Protein AF-H9THX4-F1 (afdb_monomer_lite)

Structure (mmCIF, N/CA/C/O backbone):
data_AF-H9THX4-F1
#
_entry.id   AF-H9THX4-F1
#
loop_
_atom_site.group_PDB
_atom_site.id
_atom_site.type_symbol
_atom_site.label_atom_id
_atom_site.label_alt_id
_atom_site.label_comp_id
_atom_site.label_asym_id
_atom_site.label_entity_id
_atom_site.label_seq_id
_atom_site.pdbx_PDB_ins_code
_atom_site.Cartn_x
_atom_site.Cartn_y
_atom_site.Cartn_z
_atom_site.occupancy
_atom_site.B_iso_or_equiv
_atom_site.auth_seq_id
_atom_site.auth_comp_id
_atom_site.auth_asym_id
_atom_site.auth_atom_id
_atom_site.pdbx_PDB_model_num
ATOM 1 N N . MET A 1 1 ? 3.329 18.550 -18.459 1.00 38.88 1 MET A N 1
ATOM 2 C CA . MET A 1 1 ? 4.295 18.862 -17.387 1.00 38.88 1 MET A CA 1
ATOM 3 C C . MET A 1 1 ? 4.026 17.848 -16.293 1.00 38.88 1 MET A C 1
ATOM 5 O O . MET A 1 1 ? 2.883 17.777 -15.855 1.00 38.88 1 MET A O 1
ATOM 9 N N . ASN A 1 2 ? 4.988 16.974 -16.016 1.00 51.78 2 ASN A N 1
ATOM 10 C CA . ASN A 1 2 ? 4.792 15.746 -15.243 1.00 51.78 2 ASN A CA 1
ATOM 11 C C . ASN A 1 2 ? 4.835 16.098 -13.749 1.00 51.78 2 ASN A C 1
ATOM 13 O O . ASN A 1 2 ? 5.740 16.794 -13.291 1.00 51.78 2 ASN A O 1
ATOM 17 N N . THR A 1 3 ? 3.803 15.723 -12.994 1.00 56.38 3 THR A N 1
ATOM 18 C CA . THR A 1 3 ? 3.604 16.224 -11.620 1.00 56.38 3 THR A CA 1
ATOM 19 C C . THR A 1 3 ? 4.680 15.698 -10.662 1.00 56.38 3 THR A C 1
ATOM 21 O O . THR A 1 3 ? 5.010 16.358 -9.678 1.00 56.38 3 THR A O 1
ATOM 24 N N . LEU A 1 4 ? 5.316 14.567 -10.995 1.00 56.06 4 LEU A N 1
ATOM 25 C CA . LEU A 1 4 ? 6.463 14.040 -10.254 1.00 56.06 4 LEU A CA 1
ATOM 26 C C . LEU A 1 4 ? 7.748 14.847 -10.433 1.00 56.06 4 LEU A C 1
ATOM 28 O O . LEU A 1 4 ? 8.587 14.831 -9.531 1.00 56.06 4 LEU A O 1
ATOM 32 N N . GLU A 1 5 ? 7.905 15.581 -11.540 1.00 55.09 5 GLU A N 1
ATOM 33 C CA . GLU A 1 5 ? 9.083 16.435 -11.764 1.00 55.09 5 GLU A CA 1
ATOM 34 C C . GLU A 1 5 ? 9.210 17.521 -10.686 1.00 55.09 5 GLU A C 1
ATOM 36 O O . GLU A 1 5 ? 10.309 17.996 -10.411 1.00 55.09 5 GLU A O 1
ATOM 41 N N . GLN A 1 6 ? 8.095 17.894 -10.049 1.00 55.62 6 GLN A N 1
ATOM 42 C CA . GLN A 1 6 ? 8.045 18.927 -9.014 1.00 55.62 6 GLN A CA 1
ATOM 43 C C . GLN A 1 6 ? 8.282 18.391 -7.593 1.00 55.62 6 GLN A C 1
ATOM 45 O O . GLN A 1 6 ? 8.617 19.173 -6.705 1.00 55.62 6 GLN A O 1
ATOM 50 N N . LEU A 1 7 ? 8.109 17.084 -7.361 1.00 57.34 7 LEU A N 1
ATOM 51 C CA . LEU A 1 7 ? 8.055 16.490 -6.016 1.00 57.34 7 LEU A CA 1
ATOM 52 C C . LEU A 1 7 ? 9.325 15.720 -5.623 1.00 57.34 7 LEU A C 1
ATOM 54 O O . LEU A 1 7 ? 9.528 15.424 -4.446 1.00 57.34 7 LEU A O 1
ATOM 58 N N . VAL A 1 8 ? 10.195 15.399 -6.583 1.00 64.25 8 VAL A N 1
ATOM 59 C CA . VAL A 1 8 ? 11.367 14.538 -6.372 1.00 64.25 8 VAL A CA 1
ATOM 60 C C . VAL A 1 8 ? 12.664 15.338 -6.508 1.00 64.25 8 VAL A C 1
ATOM 62 O O . VAL A 1 8 ? 12.796 16.201 -7.373 1.00 64.25 8 VAL A O 1
ATOM 65 N N . ASN A 1 9 ? 13.661 15.038 -5.667 1.00 82.81 9 ASN A N 1
ATOM 66 C CA . ASN A 1 9 ? 15.006 15.603 -5.804 1.00 82.81 9 ASN A CA 1
ATOM 67 C C . ASN A 1 9 ? 15.527 15.395 -7.239 1.00 82.81 9 ASN A C 1
ATOM 69 O O . ASN A 1 9 ? 15.508 14.272 -7.740 1.00 82.81 9 ASN A O 1
ATOM 73 N N . GLN A 1 10 ? 16.044 16.449 -7.877 1.00 84.56 10 GLN A N 1
ATOM 74 C CA . GLN A 1 10 ? 16.468 16.416 -9.281 1.00 84.56 10 GLN A CA 1
ATOM 75 C C . GLN A 1 10 ? 17.429 15.257 -9.607 1.00 84.56 10 GLN A C 1
ATOM 77 O O . GLN A 1 10 ? 17.296 14.624 -10.650 1.00 84.56 10 GLN A O 1
ATOM 82 N N . ARG A 1 11 ? 18.338 14.898 -8.687 1.00 86.88 11 ARG A N 1
ATOM 83 C CA . ARG A 1 11 ? 19.250 13.753 -8.873 1.00 86.88 11 ARG A CA 1
ATOM 84 C C . ARG A 1 11 ? 18.516 12.412 -8.883 1.00 86.88 11 ARG A C 1
ATOM 86 O O . ARG A 1 11 ? 18.858 11.532 -9.664 1.00 86.88 11 ARG A O 1
ATOM 93 N N . VAL A 1 12 ? 17.510 12.253 -8.024 1.00 89.25 12 VAL A N 1
ATOM 94 C CA . VAL A 1 12 ? 16.676 11.041 -7.969 1.00 89.25 12 VAL A CA 1
ATOM 95 C C . VAL A 1 12 ? 15.848 10.921 -9.246 1.00 89.25 12 VAL A C 1
ATOM 97 O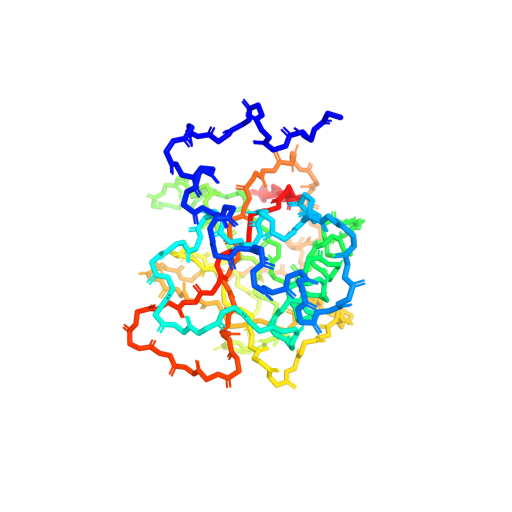 O . VAL A 1 12 ? 15.767 9.836 -9.813 1.00 89.25 12 VAL A O 1
ATOM 100 N N . LEU A 1 13 ? 15.300 12.033 -9.742 1.00 90.12 13 LEU A N 1
ATOM 101 C CA . LEU A 1 13 ? 14.551 12.068 -10.996 1.00 90.12 13 LEU A CA 1
ATOM 102 C C . LEU A 1 13 ? 15.428 11.700 -12.204 1.00 90.12 13 LEU A C 1
ATOM 104 O O . LEU A 1 13 ? 15.016 10.899 -13.039 1.00 90.12 13 LEU A O 1
ATOM 108 N N . GLU A 1 14 ? 16.645 12.240 -12.291 1.00 92.06 14 GLU A N 1
ATOM 109 C CA . GLU A 1 14 ? 17.594 11.908 -13.360 1.00 92.06 14 GLU A CA 1
ATOM 110 C C . GLU A 1 14 ? 17.953 10.415 -13.369 1.00 92.06 14 GLU A C 1
ATOM 112 O O . GLU A 1 14 ? 17.914 9.774 -14.424 1.00 92.06 14 GLU A O 1
ATOM 117 N N . GLU A 1 15 ? 18.262 9.836 -12.205 1.00 92.94 15 GLU A N 1
ATOM 118 C CA . GLU A 1 15 ? 18.535 8.399 -12.073 1.00 92.94 15 GLU A CA 1
ATOM 119 C C . GLU A 1 15 ? 17.295 7.542 -12.361 1.00 92.94 15 GLU A C 1
ATOM 121 O O . GLU A 1 15 ? 17.388 6.510 -13.036 1.00 92.94 15 GLU A O 1
ATOM 126 N N . GLY A 1 16 ? 16.120 7.995 -11.923 1.00 93.06 16 GLY A N 1
ATOM 127 C CA . GLY A 1 16 ? 14.843 7.356 -12.220 1.00 93.06 16 GLY A CA 1
ATOM 128 C C . GLY A 1 16 ? 14.573 7.302 -13.720 1.00 93.06 16 GLY A C 1
ATOM 129 O O . GLY A 1 16 ? 14.326 6.229 -14.266 1.00 93.06 16 GLY A O 1
ATOM 130 N N . LEU A 1 17 ? 14.729 8.426 -14.423 1.00 94.62 17 LEU A N 1
ATOM 131 C CA . LEU A 1 17 ? 14.567 8.512 -15.875 1.00 94.62 17 LEU A CA 1
ATOM 132 C C . LEU A 1 17 ? 15.555 7.617 -16.633 1.00 94.62 17 LEU A C 1
ATOM 134 O O . LEU A 1 17 ? 15.171 6.995 -17.626 1.00 94.62 17 LEU A O 1
ATOM 138 N N . LYS A 1 18 ? 16.813 7.514 -16.178 1.00 94.50 18 LYS A N 1
ATOM 139 C CA . LYS A 1 18 ? 17.804 6.598 -16.776 1.00 94.50 18 LYS A CA 1
ATOM 140 C C . LYS A 1 18 ? 17.338 5.142 -16.719 1.00 94.50 18 LYS A C 1
ATOM 142 O O . LYS A 1 18 ? 17.523 4.417 -17.693 1.00 94.50 18 LYS A O 1
ATOM 147 N N . LYS A 1 19 ? 16.713 4.725 -15.613 1.00 93.44 19 LYS A N 1
ATOM 148 C CA . LYS A 1 19 ? 16.168 3.367 -15.434 1.00 93.44 19 LYS A CA 1
ATOM 149 C C . LYS A 1 19 ? 14.803 3.170 -16.108 1.00 93.44 19 LYS A C 1
ATOM 151 O O . LYS A 1 19 ? 14.513 2.065 -16.556 1.00 93.44 19 LYS A O 1
ATOM 156 N N . ALA A 1 20 ? 13.994 4.222 -16.225 1.00 94.81 20 ALA A N 1
ATOM 157 C CA . ALA A 1 20 ? 12.651 4.170 -16.802 1.00 94.81 20 ALA A CA 1
ATOM 158 C C . ALA A 1 20 ? 12.646 4.116 -18.338 1.00 94.81 20 ALA A C 1
ATOM 160 O O . ALA A 1 20 ? 11.844 3.399 -18.928 1.00 94.81 20 ALA A O 1
ATOM 161 N N . LYS A 1 21 ? 13.562 4.831 -19.009 1.00 95.38 21 LYS A N 1
ATOM 162 C CA . LYS A 1 21 ? 13.627 4.881 -20.484 1.00 95.38 21 LYS A CA 1
ATOM 163 C C . LYS A 1 21 ? 13.732 3.495 -21.148 1.00 95.38 21 LYS A C 1
ATOM 165 O O . LYS A 1 21 ? 12.965 3.248 -22.077 1.00 95.38 21 LYS A O 1
ATOM 170 N N . PRO A 1 22 ? 14.613 2.573 -20.701 1.00 95.12 22 PRO A N 1
ATOM 171 C CA . PRO A 1 22 ? 14.663 1.220 -21.254 1.00 95.12 22 PRO A CA 1
ATOM 172 C C . PRO A 1 22 ? 13.352 0.449 -21.078 1.00 95.12 22 PRO A C 1
ATOM 174 O O . PRO A 1 22 ? 12.929 -0.241 -22.000 1.00 95.12 22 PRO A O 1
ATOM 177 N N . LEU A 1 23 ? 12.695 0.587 -19.923 1.00 95.62 23 LEU A N 1
ATOM 178 C CA . LEU A 1 23 ? 11.413 -0.061 -19.652 1.00 95.62 23 LEU A CA 1
ATOM 179 C C . LEU A 1 23 ? 10.304 0.492 -20.562 1.00 95.62 23 LEU A C 1
ATOM 181 O O . LEU A 1 23 ? 9.587 -0.284 -21.189 1.00 95.62 23 LEU A O 1
ATOM 185 N N . ALA A 1 24 ? 10.203 1.816 -20.697 1.00 96.25 24 ALA A N 1
ATOM 186 C CA . ALA A 1 24 ? 9.247 2.455 -21.601 1.00 96.25 24 ALA A CA 1
ATOM 187 C C . ALA A 1 24 ? 9.446 2.000 -23.058 1.00 96.25 24 ALA A C 1
ATOM 189 O O . ALA A 1 24 ? 8.477 1.647 -23.730 1.00 96.25 24 ALA A O 1
ATOM 190 N N . ALA A 1 25 ? 10.700 1.905 -23.515 1.00 96.12 25 ALA A N 1
ATOM 191 C CA . ALA A 1 25 ? 11.029 1.404 -24.848 1.00 96.12 25 ALA A CA 1
ATOM 192 C C . ALA A 1 25 ? 10.645 -0.076 -25.041 1.00 96.12 25 ALA A C 1
ATOM 194 O O . ALA A 1 25 ? 10.079 -0.424 -26.074 1.00 96.12 25 ALA A O 1
ATOM 195 N N . GLN A 1 26 ? 10.891 -0.943 -24.048 1.00 95.69 26 GLN A N 1
ATOM 196 C CA . GLN A 1 26 ? 10.456 -2.352 -24.083 1.00 95.69 26 GLN A CA 1
ATOM 197 C C . GLN A 1 26 ? 8.934 -2.496 -24.194 1.00 95.69 26 GLN A C 1
ATOM 199 O O . GLN A 1 26 ? 8.446 -3.469 -24.762 1.00 95.69 26 GLN A O 1
ATOM 204 N N . MET A 1 27 ? 8.191 -1.532 -23.650 1.00 96.00 27 MET A N 1
ATOM 205 C CA . MET A 1 27 ? 6.732 -1.479 -23.702 1.00 96.00 27 MET A CA 1
ATOM 206 C C . MET A 1 27 ? 6.186 -0.746 -24.938 1.00 96.00 27 MET A C 1
ATOM 208 O O . MET A 1 27 ? 4.971 -0.639 -25.080 1.00 96.00 27 MET A O 1
ATOM 212 N N . GLY A 1 28 ? 7.049 -0.239 -25.826 1.00 95.94 28 GLY A N 1
ATOM 213 C CA . GLY A 1 28 ? 6.638 0.504 -27.021 1.00 95.94 28 GLY A CA 1
ATOM 214 C C . GLY A 1 28 ? 6.011 1.873 -26.729 1.00 95.94 28 GLY A C 1
ATOM 215 O O . GLY A 1 28 ? 5.219 2.356 -27.532 1.00 95.94 28 GLY A O 1
ATOM 216 N N . LEU A 1 29 ? 6.327 2.486 -25.583 1.00 94.88 29 LEU A N 1
ATOM 217 C CA . LEU A 1 29 ? 5.783 3.785 -25.180 1.00 94.88 29 LEU A CA 1
ATOM 218 C C . LEU A 1 29 ? 6.590 4.939 -25.791 1.00 94.88 29 LEU A C 1
ATOM 220 O O . LEU A 1 29 ? 7.821 4.919 -25.789 1.00 94.88 29 LEU A O 1
ATOM 224 N N . GLU A 1 30 ? 5.894 5.979 -26.260 1.00 90.94 30 GLU A N 1
ATOM 225 C CA . GLU A 1 30 ? 6.515 7.180 -26.848 1.00 90.94 30 GLU A CA 1
ATOM 226 C C . GLU A 1 30 ? 7.254 8.045 -25.813 1.00 90.94 30 GLU A C 1
ATOM 228 O O . GLU A 1 30 ? 8.176 8.790 -26.148 1.00 90.94 30 GLU A O 1
ATOM 233 N N . SER A 1 31 ? 6.858 7.954 -24.543 1.00 93.31 31 SER A N 1
ATOM 234 C CA . SER A 1 31 ? 7.454 8.687 -23.429 1.00 93.31 31 SER A CA 1
ATOM 235 C C . SER A 1 31 ? 7.369 7.879 -22.132 1.00 93.31 31 SER A C 1
ATOM 237 O O . SER A 1 31 ? 6.672 6.867 -22.055 1.00 93.31 31 SER A O 1
ATOM 239 N N . VAL A 1 32 ? 8.122 8.300 -21.111 1.00 95.06 32 VAL A N 1
ATOM 240 C CA . VAL A 1 32 ? 8.095 7.675 -19.781 1.00 95.06 32 VAL A CA 1
ATOM 241 C C . VAL A 1 32 ? 6.861 8.174 -19.015 1.00 95.06 32 VAL A C 1
ATOM 243 O O . VAL A 1 32 ? 6.790 9.376 -18.755 1.00 95.06 32 VAL A O 1
ATOM 246 N N . PRO A 1 33 ? 5.925 7.292 -18.610 1.00 93.94 33 PRO A N 1
ATOM 247 C CA . PRO A 1 33 ? 4.777 7.685 -17.796 1.00 93.94 33 PRO A CA 1
ATOM 248 C C . PRO A 1 33 ? 5.184 8.122 -16.385 1.00 93.94 33 PRO A C 1
ATOM 250 O O . PRO A 1 33 ? 6.072 7.522 -15.778 1.00 93.94 33 PRO A O 1
ATOM 253 N N . ASP A 1 34 ? 4.464 9.090 -15.822 1.00 91.31 34 ASP A N 1
ATOM 254 C CA . ASP A 1 34 ? 4.598 9.560 -14.435 1.00 91.31 34 ASP A CA 1
ATOM 255 C C . ASP A 1 34 ? 4.547 8.382 -13.448 1.00 91.31 34 ASP A C 1
ATOM 257 O O . ASP A 1 34 ? 5.423 8.218 -12.603 1.00 91.31 34 ASP A O 1
ATOM 261 N N . GLU A 1 35 ? 3.591 7.473 -13.640 1.00 91.25 35 GLU A N 1
ATOM 262 C CA . GLU A 1 35 ? 3.411 6.292 -12.793 1.00 91.25 35 GLU A CA 1
ATOM 263 C C . GLU A 1 35 ? 4.623 5.335 -12.815 1.00 91.25 35 GLU A C 1
ATOM 265 O O . GLU A 1 35 ? 4.905 4.631 -11.845 1.00 91.25 35 GLU A O 1
ATOM 270 N N . MET A 1 36 ? 5.385 5.313 -13.912 1.00 94.69 36 MET A N 1
ATOM 271 C CA . MET A 1 36 ? 6.627 4.542 -13.986 1.00 94.69 36 MET A CA 1
ATOM 272 C C . MET A 1 36 ? 7.725 5.180 -13.127 1.00 94.69 36 MET A C 1
ATOM 274 O O . MET A 1 36 ? 8.504 4.468 -12.492 1.00 94.69 36 MET A O 1
ATOM 278 N N . LEU A 1 37 ? 7.775 6.513 -13.065 1.00 93.50 37 LEU A N 1
ATOM 279 C CA . LEU A 1 37 ? 8.688 7.238 -12.179 1.00 93.50 37 LEU A CA 1
ATOM 280 C C . LEU A 1 37 ? 8.272 7.108 -10.711 1.00 93.50 37 LEU A C 1
ATOM 282 O O . LEU A 1 37 ? 9.142 6.963 -9.859 1.00 93.50 37 LEU A O 1
ATOM 286 N N . GLU A 1 38 ? 6.973 7.067 -10.422 1.00 91.25 38 GLU A N 1
ATOM 287 C CA . GLU A 1 38 ? 6.428 6.725 -9.100 1.00 91.25 38 GLU A CA 1
ATOM 288 C C . GLU A 1 38 ? 6.906 5.358 -8.606 1.00 91.25 38 GLU A C 1
ATOM 290 O O . GLU A 1 38 ? 7.228 5.209 -7.432 1.00 91.25 38 GLU A O 1
ATOM 295 N N . MET A 1 39 ? 6.995 4.364 -9.495 1.00 92.44 39 MET A N 1
ATOM 296 C CA . MET A 1 39 ? 7.554 3.059 -9.145 1.00 92.44 39 MET A CA 1
ATOM 297 C C . MET A 1 39 ? 9.076 3.124 -8.962 1.00 92.44 39 MET A C 1
ATOM 299 O O . MET A 1 39 ? 9.613 2.525 -8.035 1.00 92.44 39 MET A O 1
ATOM 303 N N . ILE A 1 40 ? 9.800 3.796 -9.858 1.00 92.56 40 ILE A N 1
ATOM 304 C CA . ILE A 1 40 ? 11.264 3.677 -9.944 1.00 92.56 40 ILE A CA 1
ATOM 305 C C . ILE A 1 40 ? 11.991 4.601 -8.961 1.00 92.56 40 ILE A C 1
ATOM 307 O O . ILE A 1 40 ? 12.955 4.171 -8.328 1.00 92.56 40 ILE A O 1
ATOM 311 N N . CYS A 1 41 ? 11.565 5.858 -8.830 1.00 91.81 41 CYS A N 1
ATOM 312 C CA . CYS A 1 41 ? 12.275 6.874 -8.045 1.00 91.81 41 CYS A CA 1
ATOM 313 C C . CYS A 1 41 ? 12.386 6.527 -6.547 1.00 91.81 41 CYS A C 1
ATOM 315 O O . CYS A 1 41 ? 13.479 6.677 -5.998 1.00 91.81 41 CYS A O 1
ATOM 317 N N . PRO A 1 42 ? 11.338 6.016 -5.872 1.00 89.19 42 PRO A N 1
ATOM 318 C CA . PRO A 1 42 ? 11.447 5.572 -4.478 1.00 89.19 42 PRO A CA 1
ATOM 319 C C . PRO A 1 42 ? 12.268 4.284 -4.316 1.00 89.19 42 PRO A C 1
ATOM 321 O O . PRO A 1 42 ? 12.762 3.998 -3.231 1.00 89.19 42 PRO A O 1
ATOM 324 N N . ASN A 1 43 ? 12.448 3.523 -5.401 1.00 89.94 43 ASN A N 1
ATOM 325 C CA . ASN A 1 43 ? 12.998 2.168 -5.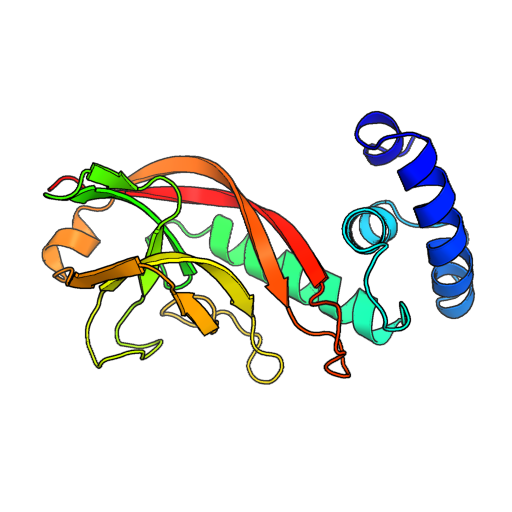393 1.00 89.94 43 ASN A CA 1
ATOM 326 C C . ASN A 1 43 ? 14.329 2.062 -6.157 1.00 89.94 43 ASN A C 1
ATOM 328 O O . ASN A 1 43 ? 14.660 1.012 -6.704 1.00 89.94 43 ASN A O 1
ATOM 332 N N . LEU A 1 44 ? 15.128 3.135 -6.222 1.00 88.94 44 LEU A N 1
ATOM 333 C CA . LEU A 1 44 ? 16.400 3.136 -6.967 1.00 88.94 44 LEU A CA 1
ATOM 334 C C . LEU A 1 44 ? 17.419 2.101 -6.460 1.00 88.94 44 LEU A C 1
ATOM 336 O O . LEU A 1 44 ? 18.289 1.675 -7.226 1.00 88.94 44 LEU A O 1
ATOM 340 N N . ASN A 1 45 ? 17.305 1.709 -5.188 1.00 84.88 45 ASN A N 1
ATOM 341 C CA . ASN A 1 45 ? 18.109 0.677 -4.534 1.00 84.88 45 ASN A CA 1
ATOM 342 C C . ASN A 1 45 ? 17.635 -0.755 -4.834 1.00 84.88 45 ASN A C 1
ATOM 344 O O . ASN A 1 45 ? 18.333 -1.696 -4.451 1.00 84.88 45 ASN A O 1
ATOM 348 N N . TYR A 1 46 ? 16.485 -0.927 -5.496 1.00 85.88 46 TYR A N 1
ATOM 349 C CA . TYR A 1 46 ? 15.969 -2.234 -5.874 1.00 85.88 46 TYR A CA 1
ATOM 350 C C . TYR A 1 46 ? 17.010 -2.961 -6.724 1.00 85.88 46 TYR A C 1
ATOM 352 O O . TYR A 1 46 ? 17.391 -2.501 -7.804 1.00 85.88 46 TYR A O 1
ATOM 360 N N . SER A 1 47 ? 17.503 -4.091 -6.212 1.00 79.62 47 SER A N 1
ATOM 361 C CA . SER A 1 47 ? 18.580 -4.842 -6.862 1.00 79.62 47 SER A CA 1
ATOM 362 C C . SER A 1 47 ? 18.110 -5.724 -8.024 1.00 79.62 47 SER A C 1
ATOM 364 O O . SER A 1 47 ? 18.941 -6.317 -8.713 1.00 79.62 47 SER A O 1
ATOM 366 N N . GLY A 1 48 ? 16.795 -5.810 -8.258 1.00 80.88 48 GLY A N 1
ATOM 367 C CA . GLY A 1 48 ? 16.212 -6.443 -9.440 1.00 80.88 48 GLY A CA 1
ATOM 368 C C . GLY A 1 48 ? 16.159 -5.517 -10.662 1.00 80.88 48 GLY A C 1
ATOM 369 O O . GLY A 1 48 ? 16.577 -4.361 -10.630 1.00 80.88 48 GLY A O 1
ATOM 370 N N . GLN A 1 49 ? 15.626 -6.034 -11.771 1.00 84.88 49 GLN A N 1
ATOM 371 C CA . GLN A 1 49 ? 15.364 -5.239 -12.974 1.00 84.88 49 GLN A CA 1
ATOM 372 C C . GLN A 1 49 ? 13.933 -4.696 -12.962 1.00 84.88 49 GLN A C 1
ATOM 374 O O . GLN A 1 49 ? 12.995 -5.405 -12.595 1.00 84.88 49 GLN A O 1
ATOM 379 N N . PHE A 1 50 ? 13.757 -3.460 -13.428 1.00 90.50 50 PHE A N 1
ATOM 380 C CA . PHE A 1 50 ? 12.434 -2.917 -13.724 1.00 90.50 50 PHE A CA 1
ATOM 381 C C . PHE A 1 50 ? 11.943 -3.491 -15.053 1.00 90.50 50 PHE A C 1
ATOM 383 O O . PHE A 1 50 ? 12.433 -3.118 -16.116 1.00 90.50 50 PHE A O 1
ATOM 390 N N . THR A 1 51 ? 11.008 -4.437 -14.979 1.00 91.50 51 THR A 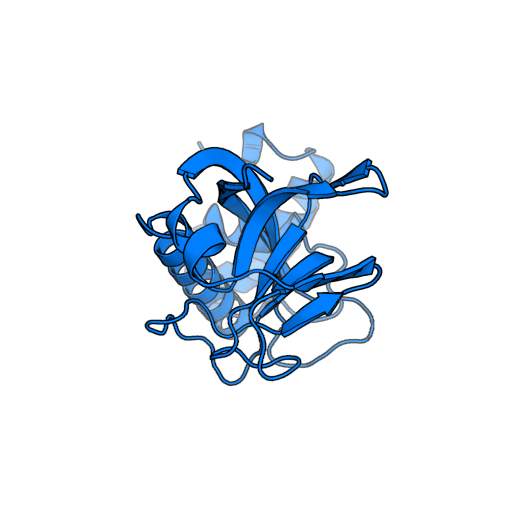N 1
ATOM 391 C CA . THR A 1 51 ? 10.460 -5.159 -16.136 1.00 91.50 51 THR A CA 1
ATOM 392 C C . THR A 1 51 ? 9.006 -4.761 -16.407 1.00 91.50 51 THR A C 1
ATOM 394 O O . THR A 1 51 ? 8.324 -4.291 -15.490 1.00 91.50 51 THR A O 1
ATOM 397 N N . PRO A 1 52 ? 8.472 -5.007 -17.621 1.00 92.94 52 PRO A N 1
ATOM 398 C CA . PRO A 1 52 ? 7.054 -4.778 -17.912 1.00 92.94 52 PRO A CA 1
ATOM 399 C C . PRO A 1 52 ? 6.120 -5.536 -16.960 1.00 92.94 52 PRO A C 1
ATOM 401 O O . PRO A 1 52 ? 5.102 -5.003 -16.532 1.00 92.94 52 PRO A O 1
ATOM 404 N N . ALA A 1 53 ? 6.496 -6.757 -16.562 1.00 90.06 53 ALA A N 1
ATOM 405 C CA . ALA A 1 53 ? 5.736 -7.553 -15.601 1.00 90.06 53 ALA A CA 1
ATOM 406 C C . ALA A 1 53 ? 5.724 -6.923 -14.198 1.00 90.06 53 ALA A C 1
ATOM 408 O O . ALA A 1 53 ? 4.687 -6.917 -13.536 1.00 90.06 53 ALA A O 1
ATOM 409 N N . LEU A 1 54 ? 6.857 -6.370 -13.747 1.00 89.81 54 LEU A N 1
ATOM 410 C CA . LEU A 1 54 ? 6.926 -5.654 -12.474 1.00 89.81 54 LEU A CA 1
ATOM 411 C C . LEU A 1 54 ? 6.079 -4.380 -12.502 1.00 89.81 54 LEU A C 1
ATOM 413 O O . LEU A 1 54 ? 5.375 -4.100 -11.538 1.00 89.81 54 LEU A O 1
ATOM 417 N N . TYR A 1 55 ? 6.107 -3.644 -13.612 1.00 92.62 55 TYR A N 1
ATOM 418 C CA . TYR A 1 55 ? 5.309 -2.435 -13.767 1.00 92.62 55 TYR A CA 1
ATOM 419 C C . TYR A 1 55 ? 3.804 -2.733 -13.817 1.00 92.62 55 TYR A C 1
ATOM 421 O O . TYR A 1 55 ? 3.045 -2.139 -13.059 1.00 92.62 55 TYR A O 1
ATOM 429 N N . ALA A 1 56 ? 3.367 -3.734 -14.587 1.00 91.25 56 ALA A N 1
ATOM 430 C CA . ALA A 1 56 ? 1.970 -4.180 -14.579 1.00 91.25 56 ALA A CA 1
ATOM 431 C C . ALA A 1 56 ? 1.517 -4.619 -13.173 1.00 91.25 56 ALA A C 1
ATOM 433 O O . ALA A 1 56 ? 0.395 -4.349 -12.737 1.00 91.25 56 ALA A O 1
ATOM 434 N N . ARG A 1 57 ? 2.418 -5.264 -12.423 1.00 88.94 57 ARG A N 1
ATOM 435 C CA . ARG A 1 57 ? 2.175 -5.626 -11.027 1.00 88.94 57 ARG A CA 1
ATOM 436 C C . ARG A 1 57 ? 2.041 -4.400 -10.127 1.00 88.94 57 ARG A C 1
ATOM 438 O O . ARG A 1 57 ? 1.106 -4.362 -9.334 1.00 88.94 57 ARG A O 1
ATOM 445 N N . PHE A 1 58 ? 2.935 -3.422 -10.253 1.00 91.81 58 PHE A N 1
ATOM 446 C CA . PHE A 1 58 ? 2.865 -2.156 -9.525 1.00 91.81 58 PHE A CA 1
ATOM 447 C C . PHE A 1 58 ? 1.512 -1.472 -9.742 1.00 91.81 58 PHE A C 1
ATOM 449 O O . PHE A 1 58 ? 0.854 -1.103 -8.774 1.00 91.81 58 PHE A O 1
ATOM 456 N N . GLN A 1 59 ? 1.046 -1.406 -10.990 1.00 92.00 59 GLN A N 1
ATOM 457 C CA . GLN A 1 59 ? -0.260 -0.837 -11.330 1.00 92.00 59 GLN A CA 1
ATOM 458 C C . GLN A 1 59 ? -1.415 -1.594 -10.661 1.00 92.00 59 GLN A C 1
ATOM 460 O O . GLN A 1 59 ? -2.321 -0.981 -10.097 1.00 92.00 59 GLN A O 1
ATOM 465 N N . SER A 1 60 ? -1.368 -2.930 -10.663 1.00 90.81 60 SER A N 1
ATOM 466 C CA . SER A 1 60 ? -2.380 -3.752 -9.992 1.00 90.81 60 SER A CA 1
ATOM 467 C C . SER A 1 60 ? -2.397 -3.530 -8.475 1.00 90.81 60 SER A C 1
ATOM 469 O O . SER A 1 60 ? -3.460 -3.321 -7.892 1.00 90.81 60 SER A O 1
ATOM 471 N N . VAL A 1 61 ? -1.220 -3.507 -7.840 1.00 91.12 61 VAL A N 1
ATOM 472 C CA . VAL A 1 61 ? -1.072 -3.237 -6.402 1.00 91.12 61 VAL A CA 1
ATOM 473 C C . VAL A 1 61 ? -1.599 -1.844 -6.060 1.00 91.12 61 VAL A C 1
ATOM 475 O O . VAL A 1 61 ? -2.388 -1.701 -5.130 1.00 91.12 61 VAL A O 1
ATOM 478 N N . LYS A 1 62 ? -1.217 -0.824 -6.833 1.00 91.88 62 LYS A N 1
ATOM 479 C CA . LYS A 1 62 ? -1.670 0.557 -6.644 1.00 91.88 62 LYS A CA 1
ATOM 480 C C . LYS A 1 62 ? -3.185 0.678 -6.742 1.00 91.88 62 LYS A C 1
ATOM 482 O O . LYS A 1 62 ? -3.804 1.308 -5.888 1.00 91.88 62 LYS A O 1
ATOM 487 N N . ARG A 1 63 ? -3.790 0.035 -7.745 1.00 92.62 63 ARG A N 1
ATOM 488 C CA . ARG A 1 63 ? -5.247 -0.021 -7.905 1.00 92.62 63 ARG A CA 1
ATOM 489 C C . ARG A 1 63 ? -5.916 -0.649 -6.683 1.00 92.62 63 ARG A C 1
ATOM 491 O O . ARG A 1 63 ? -6.844 -0.063 -6.146 1.00 92.62 63 ARG A O 1
ATOM 498 N N . LEU A 1 64 ? -5.426 -1.791 -6.213 1.00 92.44 64 LEU A N 1
ATOM 499 C CA . LEU A 1 64 ? -5.997 -2.480 -5.054 1.00 92.44 64 LEU A CA 1
ATOM 500 C C . LEU A 1 64 ? -5.841 -1.691 -3.752 1.00 92.44 64 LEU A C 1
ATOM 502 O O . LEU A 1 64 ? -6.753 -1.667 -2.932 1.00 92.44 64 LEU A O 1
ATOM 506 N N . LEU A 1 65 ? -4.712 -1.009 -3.567 1.00 92.19 65 LEU A N 1
ATOM 507 C CA . LEU A 1 65 ? -4.514 -0.109 -2.434 1.00 92.19 65 LEU A CA 1
ATOM 508 C C . LEU A 1 65 ? -5.443 1.106 -2.498 1.00 92.19 65 LEU A C 1
ATOM 510 O O . LEU A 1 65 ? -5.952 1.533 -1.465 1.00 92.19 65 LEU A O 1
ATOM 514 N N . LYS A 1 66 ? -5.714 1.631 -3.696 1.00 92.56 66 LYS A N 1
ATOM 515 C CA . LYS A 1 66 ? -6.736 2.662 -3.897 1.00 92.56 66 LYS A CA 1
ATOM 516 C C . LYS A 1 66 ? -8.134 2.131 -3.560 1.00 92.56 66 LYS A C 1
ATOM 518 O O . LYS A 1 66 ? -8.849 2.785 -2.813 1.00 92.56 66 LYS A O 1
ATOM 523 N N . GLU A 1 67 ? -8.494 0.939 -4.035 1.00 93.12 67 GLU A N 1
ATOM 524 C CA . GLU A 1 67 ? -9.782 0.294 -3.727 1.00 93.12 67 GLU A CA 1
ATOM 525 C C . GLU A 1 67 ? -9.952 0.020 -2.220 1.00 93.12 67 GLU A C 1
ATOM 527 O O . GLU A 1 67 ? -11.053 0.176 -1.689 1.00 93.12 67 GLU A O 1
ATOM 532 N N . LEU A 1 68 ? -8.870 -0.345 -1.517 1.00 92.25 68 LEU A N 1
ATOM 533 C CA . LEU A 1 68 ? -8.847 -0.441 -0.055 1.00 92.25 68 LEU A CA 1
ATOM 534 C C . LEU A 1 68 ? -9.058 0.938 0.588 1.00 92.25 68 LEU A C 1
ATOM 536 O O . LEU A 1 68 ? -9.934 1.084 1.429 1.00 92.25 68 LEU A O 1
ATOM 540 N N . SER A 1 69 ? -8.313 1.958 0.158 1.00 92.06 69 SER A N 1
ATOM 541 C CA . SER A 1 69 ? -8.428 3.331 0.675 1.00 92.06 69 SER A CA 1
ATOM 542 C C . SER A 1 69 ? -9.831 3.923 0.490 1.00 92.06 69 SER A C 1
ATOM 544 O O . SER A 1 69 ? -10.293 4.715 1.305 1.00 92.06 69 SER A O 1
ATOM 546 N N . GLU A 1 70 ? -10.559 3.511 -0.548 1.00 92.44 70 GLU A N 1
ATOM 547 C CA . GLU A 1 70 ? -11.925 3.967 -0.824 1.00 92.44 70 GLU A CA 1
ATOM 548 C C . GLU A 1 70 ? -13.000 3.243 0.008 1.00 92.44 70 GLU A C 1
ATOM 550 O O . GLU A 1 70 ? -14.161 3.662 -0.000 1.00 92.44 70 GLU A O 1
ATOM 555 N N . GLN A 1 71 ? -12.643 2.205 0.776 1.00 92.69 71 GLN A N 1
ATOM 556 C CA . GLN A 1 71 ? -13.592 1.497 1.635 1.00 92.69 71 GLN A CA 1
ATOM 557 C C . GLN A 1 71 ? -14.219 2.441 2.675 1.00 92.69 71 GLN A C 1
ATOM 559 O O . GLN A 1 71 ? -13.578 3.326 3.250 1.00 92.69 71 GLN A O 1
ATOM 564 N N . THR A 1 72 ? -15.511 2.241 2.928 1.00 90.38 72 THR A N 1
ATOM 565 C CA . THR A 1 72 ? -16.307 3.028 3.886 1.00 90.38 72 THR A CA 1
ATOM 566 C C . THR A 1 72 ? -16.416 2.368 5.258 1.00 90.38 72 THR A C 1
ATOM 568 O O . THR A 1 72 ? -16.998 2.944 6.172 1.00 90.38 72 THR A O 1
ATOM 571 N N . SER A 1 73 ? -15.833 1.181 5.420 1.00 89.94 73 SER A N 1
ATOM 572 C CA . SER A 1 73 ? -15.725 0.454 6.684 1.00 89.94 73 SER A CA 1
ATOM 573 C C . SER A 1 73 ? -14.277 0.000 6.908 1.00 89.94 73 SER A C 1
ATOM 575 O O . SER A 1 73 ? -13.574 -0.253 5.923 1.00 89.94 73 SER A O 1
ATOM 577 N N . PRO A 1 74 ? -13.826 -0.188 8.159 1.00 90.12 74 PRO A N 1
ATOM 578 C CA . PRO A 1 74 ? -12.506 -0.742 8.445 1.00 90.12 74 PRO A CA 1
ATOM 579 C C . PRO A 1 74 ? -12.348 -2.150 7.844 1.00 90.12 74 PRO A C 1
ATOM 581 O O . PRO A 1 74 ? -13.284 -2.949 7.854 1.00 90.12 74 PRO A O 1
ATOM 584 N N . LYS A 1 75 ? -11.159 -2.450 7.312 1.00 90.88 75 LYS A N 1
ATOM 585 C CA . LYS A 1 75 ? -10.796 -3.694 6.621 1.00 90.88 75 LYS A CA 1
ATOM 586 C C . LYS A 1 75 ? -9.381 -4.102 7.030 1.00 90.88 75 LYS A C 1
ATOM 588 O O . LYS A 1 75 ? -8.592 -3.260 7.464 1.00 90.88 75 LYS A O 1
ATOM 593 N N . HIS A 1 76 ? -9.043 -5.375 6.859 1.00 88.44 76 HIS A N 1
ATOM 594 C CA . HIS A 1 76 ? -7.683 -5.876 7.018 1.00 88.44 76 HIS A CA 1
ATOM 595 C C . HIS A 1 76 ? -6.712 -5.063 6.145 1.00 88.44 76 HIS A C 1
ATOM 597 O O . HIS A 1 76 ? -6.963 -4.843 4.957 1.00 88.44 76 HIS A O 1
ATOM 603 N N . GLY A 1 77 ? -5.608 -4.612 6.745 1.00 85.62 77 GLY A N 1
ATOM 604 C CA . GLY A 1 77 ? -4.586 -3.802 6.076 1.00 85.62 77 GLY A CA 1
ATOM 605 C C . GLY A 1 77 ? -4.778 -2.284 6.175 1.00 85.62 77 GLY A C 1
ATOM 606 O O . GLY A 1 77 ? -3.848 -1.540 5.840 1.00 85.62 77 GLY A O 1
ATOM 607 N N . HIS A 1 78 ? -5.926 -1.813 6.676 1.00 89.88 78 HIS A N 1
ATOM 608 C CA . HIS A 1 78 ? -6.110 -0.410 7.052 1.00 89.88 78 HIS A CA 1
ATOM 609 C C . HIS A 1 78 ? -5.256 -0.014 8.255 1.00 89.88 78 HIS A C 1
ATOM 611 O O . HIS A 1 78 ? -4.817 -0.855 9.042 1.00 89.88 78 HIS A O 1
ATOM 617 N N . ILE A 1 79 ? -5.062 1.295 8.406 1.00 88.62 79 ILE A N 1
ATOM 618 C CA . ILE A 1 79 ? -4.322 1.880 9.523 1.00 88.62 79 ILE A CA 1
ATOM 619 C C . ILE A 1 79 ? -5.284 2.265 10.620 1.00 88.62 79 ILE A C 1
ATOM 621 O O . ILE A 1 79 ? -6.354 2.808 10.350 1.00 88.62 79 ILE A O 1
ATOM 625 N N . VAL A 1 80 ? -4.866 2.035 11.855 1.00 87.62 80 VAL A N 1
ATOM 626 C CA . VAL A 1 80 ? -5.561 2.517 13.038 1.00 87.62 80 VAL A CA 1
ATOM 627 C C . VAL A 1 80 ? -4.648 3.421 13.837 1.00 87.62 80 VAL A C 1
ATOM 629 O O . VAL A 1 80 ? -3.499 3.081 14.115 1.00 87.62 80 VAL A O 1
ATOM 632 N N . LYS A 1 81 ? -5.195 4.566 14.231 1.00 83.75 81 LYS A N 1
ATOM 633 C CA . LYS A 1 81 ? -4.652 5.376 15.308 1.00 83.75 81 LYS A CA 1
ATOM 634 C C . LYS A 1 81 ? -5.308 4.926 16.604 1.00 83.75 81 LYS A C 1
ATOM 636 O O . LYS A 1 81 ? -6.529 5.012 16.740 1.00 83.75 81 LYS A O 1
ATOM 641 N N . PHE A 1 82 ? -4.498 4.456 17.542 1.00 76.81 82 PHE A N 1
ATOM 642 C CA . PHE A 1 82 ? -4.965 4.088 18.871 1.00 76.81 82 PHE A CA 1
ATOM 643 C C . PHE A 1 82 ? -3.909 4.408 19.926 1.00 76.81 82 PHE A C 1
ATOM 645 O O . PHE A 1 82 ? -2.709 4.458 19.643 1.00 76.81 82 PHE A O 1
ATOM 652 N N . THR A 1 83 ? -4.381 4.606 21.150 1.00 76.12 83 THR A N 1
ATOM 653 C CA . THR A 1 83 ? -3.540 4.791 22.330 1.00 76.12 83 THR A CA 1
ATOM 654 C C . THR A 1 83 ? -3.821 3.638 23.275 1.00 76.12 83 THR A C 1
ATOM 656 O O . THR A 1 83 ? -4.964 3.460 23.687 1.00 76.12 83 THR A O 1
ATOM 659 N N . ASN A 1 84 ? -2.802 2.857 23.626 1.00 71.56 84 ASN A N 1
ATOM 660 C CA . ASN A 1 84 ? -2.918 1.856 24.688 1.00 71.56 84 ASN A CA 1
ATOM 661 C C . ASN A 1 84 ? -2.171 2.311 25.948 1.00 71.56 84 ASN A C 1
ATOM 663 O O . ASN A 1 84 ? -1.653 3.425 26.035 1.00 71.56 84 ASN A O 1
ATOM 667 N N . GLN A 1 85 ? -2.080 1.404 26.919 1.00 71.19 85 GLN A N 1
ATOM 668 C CA . GLN A 1 85 ? -1.348 1.603 28.171 1.00 71.19 85 GLN A CA 1
ATOM 669 C C . GLN A 1 85 ? 0.160 1.885 28.005 1.00 71.19 85 GLN A C 1
ATOM 671 O O . GLN A 1 85 ? 0.795 2.335 28.955 1.00 71.19 85 GLN A O 1
ATOM 676 N N . TYR A 1 86 ? 0.739 1.629 26.827 1.00 69.69 86 TYR A N 1
ATOM 677 C CA . TYR A 1 86 ? 2.150 1.858 26.500 1.00 69.69 86 TYR A CA 1
ATOM 678 C C . TYR A 1 86 ? 2.393 3.151 25.699 1.00 69.69 86 TYR A C 1
ATOM 680 O O . TYR A 1 86 ? 3.548 3.546 25.537 1.00 69.69 86 TYR A O 1
ATOM 688 N N . GLY A 1 87 ? 1.340 3.825 25.220 1.00 70.38 87 GLY A N 1
ATOM 689 C CA . GLY A 1 87 ? 1.430 5.082 24.473 1.00 70.38 87 GLY A CA 1
ATOM 690 C C . GLY A 1 87 ? 0.573 5.116 23.205 1.00 70.38 87 GLY A C 1
ATOM 691 O O . GLY A 1 87 ? -0.172 4.187 22.898 1.00 70.38 87 GLY A O 1
ATOM 692 N N . SER A 1 88 ? 0.657 6.233 22.478 1.00 69.44 88 SER A N 1
ATOM 693 C CA . SER A 1 88 ? 0.006 6.414 21.172 1.00 69.44 88 SER A CA 1
ATOM 694 C C . SER A 1 88 ? 0.846 5.766 20.075 1.00 69.44 88 SER A C 1
ATOM 696 O O . SER A 1 88 ? 2.046 6.033 19.995 1.00 69.44 88 SER A O 1
ATOM 698 N N . TYR A 1 89 ? 0.217 4.976 19.203 1.00 67.38 89 TYR A N 1
ATOM 699 C CA . TYR A 1 89 ? 0.863 4.407 18.019 1.00 67.38 89 TYR A CA 1
ATOM 700 C C . TYR A 1 89 ? 0.246 4.982 16.745 1.00 67.38 89 TYR A C 1
ATOM 702 O O . TYR A 1 89 ? -0.918 4.721 16.431 1.00 67.38 89 TYR A O 1
ATOM 710 N N . ASP A 1 90 ? 1.042 5.743 15.994 1.00 63.62 90 ASP A N 1
ATOM 711 C CA . ASP A 1 90 ? 0.592 6.384 14.754 1.00 63.62 90 ASP A CA 1
ATOM 712 C C . ASP A 1 90 ? 0.585 5.430 13.544 1.00 63.62 90 ASP A C 1
ATOM 714 O O . ASP A 1 90 ? -0.186 5.643 12.607 1.00 63.62 90 ASP A O 1
ATOM 718 N N . GLU A 1 91 ? 1.377 4.351 13.585 1.00 72.38 91 GLU A N 1
ATOM 719 C CA . GLU A 1 91 ? 1.521 3.371 12.500 1.00 72.38 91 GLU A CA 1
ATOM 720 C C . GLU A 1 91 ? 1.103 1.966 12.950 1.00 72.38 91 GLU A C 1
ATOM 722 O O . GLU A 1 91 ? 1.917 1.050 13.094 1.00 72.38 91 GLU A O 1
ATOM 727 N N . SER A 1 92 ? -0.198 1.785 13.174 1.00 83.06 92 SER A N 1
ATOM 728 C CA . SER A 1 92 ? -0.760 0.475 13.521 1.00 83.06 92 SER A CA 1
ATOM 729 C C . SER A 1 92 ? -1.671 -0.045 12.425 1.00 83.06 92 SER A C 1
ATOM 731 O O . SER A 1 92 ? -2.297 0.742 11.722 1.00 83.06 92 SER A O 1
ATOM 733 N N . ALA A 1 93 ? -1.751 -1.361 12.256 1.00 86.31 93 ALA A N 1
ATOM 734 C CA . ALA A 1 93 ? -2.584 -1.992 11.238 1.00 86.31 93 ALA A CA 1
ATOM 735 C C . ALA A 1 93 ? -3.705 -2.833 11.851 1.00 86.31 93 ALA A C 1
ATOM 737 O O . ALA A 1 93 ? -3.501 -3.497 12.870 1.00 86.31 93 ALA A O 1
ATOM 738 N N . LEU A 1 94 ? -4.861 -2.840 11.183 1.00 86.94 94 LEU A N 1
ATOM 739 C CA . LEU A 1 94 ? -5.955 -3.763 11.468 1.00 86.94 94 LEU A CA 1
ATOM 740 C C . LEU A 1 94 ? -5.672 -5.132 10.870 1.00 86.94 94 LEU A C 1
ATOM 742 O O . LEU A 1 94 ? -5.461 -5.273 9.662 1.00 86.94 94 LEU A O 1
ATOM 746 N N . LEU A 1 95 ? -5.741 -6.140 11.727 1.00 86.44 95 LEU A N 1
ATOM 747 C CA . LEU A 1 95 ? -5.616 -7.543 11.382 1.00 86.44 95 LEU A CA 1
ATOM 748 C C . LEU A 1 95 ? -6.911 -8.240 11.765 1.00 86.44 95 LEU A C 1
ATOM 750 O O . LEU A 1 95 ? -7.142 -8.531 12.934 1.00 86.44 95 LEU A O 1
ATOM 754 N N . PHE A 1 96 ? -7.776 -8.496 10.794 1.00 84.00 96 PHE A N 1
ATOM 755 C CA . PHE A 1 96 ? -8.971 -9.293 11.052 1.00 84.00 96 PHE A CA 1
ATOM 756 C C . PHE A 1 96 ? -8.644 -10.780 11.098 1.00 84.00 96 PHE A C 1
ATOM 758 O O . PHE A 1 96 ? -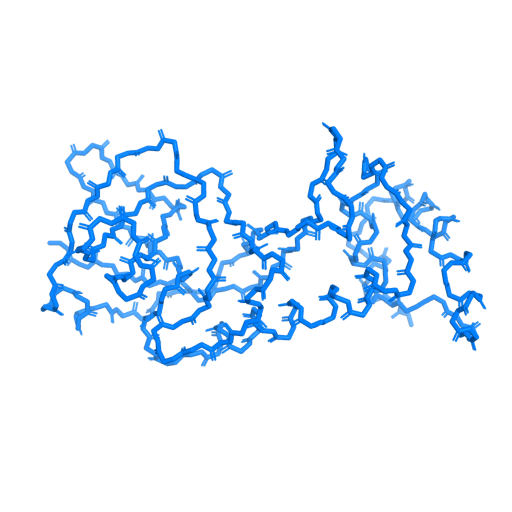7.774 -11.245 10.361 1.00 84.00 96 PHE A O 1
ATOM 765 N N . LYS A 1 97 ? -9.387 -11.517 11.931 1.00 79.50 97 LYS A N 1
ATOM 766 C CA . LYS A 1 97 ? -9.271 -12.973 12.109 1.00 79.50 97 LYS A CA 1
ATOM 767 C C . LYS A 1 97 ? -9.314 -13.738 10.779 1.00 79.50 97 LYS A C 1
ATOM 769 O O . LYS A 1 97 ? -8.624 -14.732 10.624 1.00 79.50 97 LYS A O 1
ATOM 774 N N . GLU A 1 98 ? -10.074 -13.236 9.807 1.00 73.94 98 GLU A N 1
ATOM 775 C CA . GLU A 1 98 ? -10.241 -13.833 8.473 1.00 73.94 98 GLU A CA 1
ATOM 776 C C . GLU A 1 98 ? -9.026 -13.627 7.546 1.00 73.94 98 GLU A C 1
ATOM 778 O O . GLU A 1 98 ? -8.893 -14.336 6.555 1.00 73.94 98 GLU A O 1
ATOM 783 N N . GLY A 1 99 ? -8.109 -12.708 7.880 1.00 67.06 99 GLY A N 1
ATOM 784 C CA . GLY A 1 99 ? -6.783 -12.575 7.243 1.00 67.06 99 GLY A CA 1
ATOM 785 C C . GLY A 1 99 ? -5.650 -13.277 8.014 1.00 67.06 99 GLY A C 1
ATOM 786 O O . GLY A 1 99 ? -4.483 -12.997 7.775 1.00 67.06 99 GLY A O 1
ATOM 787 N N . ASP A 1 100 ? -6.045 -14.099 8.987 1.00 60.09 100 ASP A N 1
ATOM 788 C CA . ASP A 1 100 ? -5.352 -14.932 9.974 1.00 60.09 100 ASP A CA 1
ATOM 789 C C . ASP A 1 100 ? -3.872 -14.671 10.331 1.00 60.09 100 ASP A C 1
ATOM 791 O O . ASP A 1 100 ? -2.934 -15.053 9.631 1.00 60.09 100 ASP A O 1
ATOM 795 N N . VAL A 1 101 ? -3.664 -14.127 11.538 1.00 61.50 101 VAL A N 1
ATOM 796 C CA . VAL A 1 101 ? -2.372 -14.192 12.246 1.00 61.50 101 VAL A CA 1
ATOM 797 C C . VAL A 1 101 ? -2.482 -14.988 13.555 1.00 61.50 101 VAL A C 1
ATOM 799 O O . VAL A 1 101 ? -1.461 -15.507 14.000 1.00 61.50 101 VAL A O 1
ATOM 802 N N . ARG A 1 102 ? -3.672 -15.116 14.183 1.00 69.00 102 ARG A N 1
ATOM 803 C CA . ARG A 1 102 ? -3.880 -15.758 15.512 1.00 69.00 102 ARG A CA 1
ATOM 804 C C . ARG A 1 102 ? -5.342 -16.145 15.826 1.00 69.00 102 ARG A C 1
ATOM 806 O O . ARG A 1 102 ? -5.692 -16.202 17.004 1.00 69.00 102 ARG A O 1
ATOM 813 N N . ASN A 1 103 ? -6.221 -16.355 14.839 1.00 81.19 103 ASN A N 1
ATOM 814 C CA . ASN A 1 103 ? -7.667 -16.563 15.061 1.00 81.19 103 ASN A CA 1
ATOM 815 C C . ASN A 1 103 ? -8.355 -15.457 15.901 1.00 81.19 103 ASN A C 1
ATOM 817 O O . ASN A 1 103 ? -9.334 -15.707 16.606 1.00 81.19 103 ASN A O 1
ATOM 821 N N . GLN A 1 104 ? -7.841 -14.226 15.861 1.00 84.94 104 GLN A N 1
ATOM 822 C CA . GLN A 1 104 ? -8.357 -13.072 16.606 1.00 84.94 104 GLN A CA 1
ATOM 823 C C . GLN A 1 104 ? -8.276 -11.817 15.739 1.00 84.94 104 GLN A C 1
ATOM 825 O O . GLN A 1 104 ? -7.405 -11.721 14.873 1.00 84.94 104 GLN A O 1
ATOM 830 N N . ASN A 1 105 ? -9.157 -10.848 15.996 1.00 88.31 105 ASN A N 1
ATOM 831 C CA . ASN A 1 105 ? -8.971 -9.504 15.466 1.00 88.31 105 ASN A CA 1
ATOM 832 C C . ASN A 1 105 ? -7.931 -8.785 16.329 1.00 88.31 105 ASN A C 1
ATOM 834 O O . ASN A 1 105 ? -8.013 -8.819 17.559 1.00 88.31 105 ASN A O 1
ATOM 838 N N . LEU A 1 106 ? -6.960 -8.141 15.693 1.00 88.06 106 LEU A N 1
ATOM 839 C CA . LEU A 1 106 ? -5.835 -7.502 16.361 1.00 88.06 106 LEU A CA 1
ATOM 840 C C . LEU A 1 106 ? -5.578 -6.116 15.768 1.00 88.06 106 LEU A C 1
ATOM 842 O O . LEU A 1 106 ? -5.790 -5.871 14.578 1.00 88.06 106 LEU A O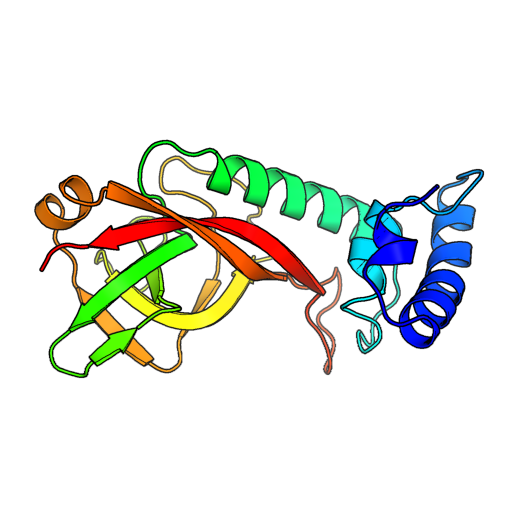 1
ATOM 846 N N . VAL A 1 107 ? -5.026 -5.245 16.599 1.00 87.44 107 VAL A N 1
ATOM 847 C CA . VAL A 1 107 ? -4.248 -4.089 16.175 1.00 87.44 107 VAL A CA 1
ATOM 848 C C . VAL A 1 107 ? -2.780 -4.426 16.404 1.00 87.44 107 VAL A C 1
ATOM 850 O O . VAL A 1 107 ? -2.394 -4.843 17.495 1.00 87.44 107 VAL A O 1
ATOM 853 N N . ALA A 1 108 ? -1.955 -4.283 15.373 1.00 83.62 108 ALA A N 1
ATOM 854 C CA . ALA A 1 108 ? -0.516 -4.504 15.478 1.00 83.62 108 ALA A CA 1
ATOM 855 C C . ALA A 1 108 ? 0.235 -3.205 15.209 1.00 83.62 108 ALA A C 1
ATOM 857 O O . ALA A 1 108 ? -0.076 -2.512 14.243 1.00 83.62 108 ALA A O 1
ATOM 858 N N . CYS A 1 109 ? 1.251 -2.908 16.018 1.00 80.12 109 CYS A N 1
ATOM 859 C CA . CYS A 1 109 ? 2.242 -1.889 15.680 1.00 80.12 109 CYS A CA 1
ATOM 860 C C . CYS A 1 109 ? 3.180 -2.441 14.591 1.00 80.12 109 CYS A C 1
ATOM 862 O O . CYS A 1 109 ? 3.757 -3.528 14.746 1.00 80.12 109 CYS A O 1
ATOM 864 N N . VAL A 1 110 ? 3.298 -1.729 13.467 1.00 75.69 110 VAL A N 1
ATOM 865 C CA . VAL A 1 110 ? 3.913 -2.263 12.241 1.00 75.69 110 VAL A CA 1
ATOM 866 C C . VAL A 1 110 ? 5.105 -1.434 11.784 1.00 75.69 110 VAL A C 1
ATOM 868 O O . VAL A 1 110 ? 5.044 -0.217 11.754 1.00 75.69 110 VAL A O 1
ATOM 871 N N . GLY A 1 111 ? 6.180 -2.109 11.361 1.00 65.94 111 GLY A N 1
ATOM 872 C CA . GLY A 1 111 ? 7.358 -1.483 10.729 1.00 65.94 111 GLY A CA 1
ATOM 873 C C . GLY A 1 111 ? 7.299 -1.485 9.192 1.00 65.94 111 GLY A C 1
ATOM 874 O O . GLY A 1 111 ? 8.320 -1.360 8.505 1.00 65.94 111 GLY A O 1
ATOM 875 N N . GLY A 1 112 ? 6.109 -1.736 8.642 1.00 68.19 112 GLY A N 1
ATOM 876 C CA . GLY A 1 112 ? 5.841 -1.874 7.213 1.00 68.19 112 GLY A CA 1
ATOM 877 C C . GLY A 1 112 ? 4.803 -2.958 6.915 1.00 68.19 112 GLY A C 1
ATOM 878 O O . GLY A 1 112 ? 4.684 -3.950 7.634 1.00 68.19 112 GLY A O 1
ATOM 879 N N . LYS A 1 113 ? 4.043 -2.770 5.834 1.00 78.38 113 LYS A N 1
ATOM 880 C CA . LYS A 1 113 ? 2.969 -3.678 5.403 1.00 78.38 113 LYS A CA 1
ATOM 881 C C . LYS A 1 113 ? 3.398 -4.360 4.107 1.00 78.38 113 LYS A C 1
ATOM 883 O O . LYS A 1 113 ? 3.729 -3.655 3.160 1.00 78.38 113 LYS A O 1
ATOM 888 N N . THR A 1 114 ? 3.432 -5.693 4.063 1.00 79.50 114 THR A N 1
ATOM 889 C CA . THR A 1 114 ? 3.934 -6.449 2.903 1.00 79.50 114 THR A CA 1
ATOM 890 C C . THR A 1 114 ? 2.798 -7.146 2.169 1.00 79.50 114 THR A C 1
ATOM 892 O O . THR A 1 114 ? 2.039 -7.915 2.741 1.00 79.50 114 THR A O 1
ATOM 895 N N . ILE A 1 115 ? 2.688 -6.932 0.870 1.00 76.19 115 ILE A N 1
ATOM 896 C CA . ILE A 1 115 ? 1.684 -7.571 0.032 1.00 76.19 115 ILE A CA 1
ATOM 897 C C . ILE A 1 115 ? 2.295 -8.828 -0.589 1.00 76.19 115 ILE A C 1
ATOM 899 O O . ILE A 1 115 ? 3.335 -8.774 -1.256 1.00 76.19 115 ILE A O 1
ATOM 903 N N . ASN A 1 116 ? 1.651 -9.970 -0.349 1.00 72.38 116 ASN A N 1
ATOM 904 C CA . ASN A 1 116 ? 2.135 -11.265 -0.812 1.00 72.38 116 ASN A CA 1
ATOM 905 C C . ASN A 1 116 ? 1.881 -11.468 -2.302 1.00 72.38 116 ASN A C 1
ATOM 907 O O . ASN A 1 116 ? 0.867 -11.047 -2.856 1.00 72.38 116 ASN A O 1
ATOM 911 N N . LEU A 1 117 ? 2.819 -12.155 -2.963 1.00 62.69 117 LEU A N 1
ATOM 912 C CA . LEU A 1 117 ? 2.797 -12.218 -4.417 1.00 62.69 117 LEU A CA 1
ATOM 913 C C . LEU A 1 117 ? 1.741 -13.133 -5.021 1.00 62.69 117 LEU A C 1
ATOM 915 O O . LEU A 1 117 ? 1.354 -12.904 -6.169 1.00 62.69 117 LEU A O 1
ATOM 919 N N . GLY A 1 118 ? 1.348 -14.167 -4.283 1.00 62.56 118 GLY A N 1
ATOM 920 C CA . GLY A 1 118 ? 0.466 -15.223 -4.773 1.00 62.56 118 GLY A CA 1
ATOM 921 C C . GLY A 1 118 ? -1.023 -14.910 -4.657 1.00 62.56 118 GLY A C 1
ATOM 922 O O . GLY A 1 118 ? -1.806 -15.526 -5.364 1.00 62.56 118 GLY A O 1
ATOM 923 N N . GLU A 1 119 ? -1.418 -13.957 -3.808 1.00 64.56 119 GLU A N 1
ATOM 924 C CA . GLU A 1 119 ? -2.823 -13.760 -3.412 1.00 64.56 119 GLU A CA 1
ATOM 925 C C . GLU A 1 119 ? -3.215 -12.276 -3.447 1.00 64.56 119 GLU A C 1
ATOM 927 O O . GLU A 1 119 ? -3.752 -11.719 -2.493 1.00 64.56 119 GLU A O 1
ATOM 932 N N . LEU A 1 120 ? -2.884 -11.605 -4.551 1.00 72.88 120 LEU A N 1
ATOM 933 C CA . LEU A 1 120 ? -3.155 -10.183 -4.728 1.00 72.88 120 LEU A CA 1
ATOM 934 C C . LEU A 1 120 ? -4.623 -9.946 -5.122 1.00 72.88 120 LEU A C 1
ATOM 936 O O . LEU A 1 120 ? -4.937 -9.766 -6.297 1.00 72.88 120 LEU A O 1
ATOM 940 N N . GLU A 1 121 ? -5.510 -9.925 -4.135 1.00 81.31 121 GLU A N 1
ATOM 941 C CA . GLU A 1 121 ? -6.930 -9.635 -4.327 1.00 81.31 121 GLU A CA 1
ATOM 942 C C . GLU A 1 121 ? -7.532 -8.909 -3.120 1.00 81.31 121 GLU A C 1
ATOM 944 O O . GLU A 1 121 ? -7.090 -9.074 -1.978 1.00 81.31 121 GLU A O 1
ATOM 949 N N . LEU A 1 122 ? -8.548 -8.087 -3.391 1.00 81.25 122 LEU A N 1
ATOM 950 C CA . LEU A 1 122 ? -9.403 -7.509 -2.364 1.00 81.25 122 LEU A CA 1
ATOM 951 C C . LEU A 1 122 ? -10.532 -8.494 -2.073 1.00 81.25 122 LEU A C 1
ATOM 953 O O . LEU A 1 122 ? -11.326 -8.816 -2.954 1.00 81.25 122 LEU A O 1
ATOM 957 N N . ARG A 1 123 ? -10.581 -8.976 -0.834 1.00 84.75 123 ARG A N 1
ATOM 958 C CA . ARG A 1 123 ? -1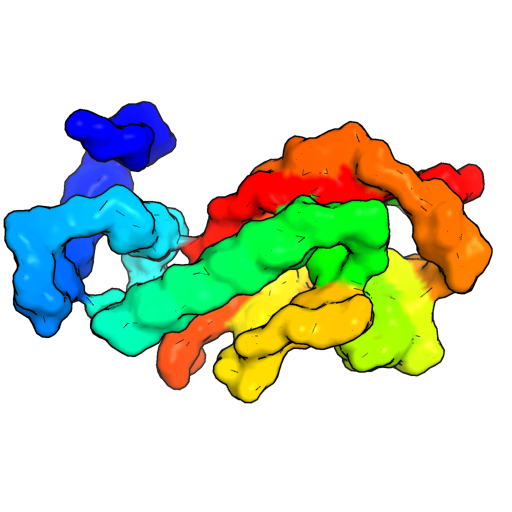1.632 -9.854 -0.317 1.00 84.75 123 ARG A CA 1
ATOM 959 C C . ARG A 1 123 ? -12.570 -9.061 0.588 1.00 84.75 123 ARG A C 1
ATOM 961 O O . ARG A 1 123 ? -12.278 -7.924 0.960 1.00 84.75 123 ARG A O 1
ATOM 968 N N . ASP A 1 124 ? -13.658 -9.693 1.016 1.00 84.81 124 ASP A N 1
ATOM 969 C CA . ASP A 1 124 ? -14.635 -9.078 1.925 1.00 84.81 124 ASP A CA 1
ATOM 970 C C . ASP A 1 124 ? -13.994 -8.570 3.223 1.00 84.81 124 ASP A C 1
ATOM 972 O O . ASP A 1 124 ? -14.361 -7.505 3.730 1.00 84.81 124 ASP A O 1
ATOM 976 N N . TYR A 1 125 ? -12.992 -9.289 3.736 1.00 80.50 125 TYR A N 1
ATOM 977 C CA . TYR A 1 125 ? -12.253 -8.904 4.935 1.00 80.50 125 TYR A CA 1
ATOM 978 C C . TYR A 1 125 ? -11.173 -7.841 4.692 1.00 80.50 125 TYR A C 1
ATOM 980 O O . TYR A 1 125 ? -10.643 -7.306 5.662 1.00 80.50 125 TYR A O 1
ATOM 988 N N . GLY A 1 126 ? -10.841 -7.504 3.442 1.00 86.62 126 GLY A N 1
ATOM 989 C CA . GLY A 1 126 ? -9.778 -6.565 3.073 1.00 86.62 126 GLY A CA 1
ATOM 990 C C . GLY A 1 126 ? -8.757 -7.154 2.103 1.00 86.62 126 GLY A C 1
ATOM 991 O O . GLY A 1 126 ? -9.014 -8.149 1.426 1.00 86.62 126 GLY A O 1
ATOM 992 N N . LEU A 1 127 ? -7.588 -6.516 2.008 1.00 85.50 127 LEU A N 1
ATOM 993 C CA . LEU A 1 127 ? -6.501 -7.016 1.166 1.00 85.50 127 LEU A CA 1
ATOM 994 C C . LEU A 1 127 ? -5.778 -8.155 1.872 1.00 85.50 127 LEU A C 1
ATOM 996 O O . LEU A 1 127 ? -5.388 -8.022 3.030 1.00 85.50 127 LEU A O 1
ATOM 1000 N N . ASN A 1 128 ? -5.541 -9.250 1.160 1.00 80.94 128 ASN A N 1
ATOM 1001 C CA . ASN A 1 128 ? -4.716 -10.327 1.680 1.00 80.94 128 ASN A CA 1
ATOM 1002 C C . ASN A 1 128 ? -3.236 -9.903 1.692 1.00 80.94 128 ASN A C 1
ATOM 1004 O O . ASN A 1 128 ? -2.576 -9.826 0.653 1.00 80.94 128 ASN A O 1
ATOM 1008 N N . MET A 1 129 ? -2.719 -9.567 2.874 1.00 82.00 129 MET A N 1
ATOM 1009 C CA . MET A 1 129 ? -1.361 -9.062 3.037 1.00 82.00 129 MET A CA 1
ATOM 1010 C C . MET A 1 129 ? -0.676 -9.648 4.265 1.00 82.00 129 MET A C 1
ATOM 1012 O O . MET A 1 129 ? -1.286 -9.885 5.302 1.00 82.00 129 MET A O 1
ATOM 1016 N N . HIS A 1 130 ? 0.634 -9.840 4.150 1.00 78.75 130 HIS A N 1
ATOM 1017 C CA . HIS A 1 130 ? 1.473 -10.176 5.282 1.00 78.75 130 HIS A CA 1
ATOM 1018 C C . HIS A 1 130 ? 1.919 -8.902 5.995 1.00 78.75 130 HIS A C 1
ATOM 1020 O O . HIS A 1 130 ? 2.632 -8.055 5.453 1.00 78.75 130 HIS A O 1
ATOM 1026 N N . ILE A 1 131 ? 1.541 -8.769 7.256 1.00 76.25 131 ILE A N 1
ATOM 1027 C CA . ILE A 1 131 ? 1.921 -7.606 8.043 1.00 76.25 131 ILE A CA 1
ATOM 1028 C C . ILE A 1 131 ? 3.149 -7.947 8.886 1.00 76.25 131 ILE A C 1
ATOM 1030 O O . ILE A 1 131 ? 3.074 -8.721 9.837 1.00 76.25 131 ILE A O 1
ATOM 1034 N N . GLY A 1 132 ? 4.284 -7.339 8.528 1.00 70.12 132 GLY A N 1
ATOM 1035 C CA . GLY A 1 132 ? 5.523 -7.439 9.291 1.00 70.12 132 GLY A CA 1
ATOM 1036 C C . GLY A 1 132 ? 5.407 -6.648 10.592 1.00 70.12 132 GLY A C 1
ATOM 1037 O O . GLY A 1 132 ? 5.478 -5.417 10.598 1.00 70.12 132 GLY A O 1
ATOM 1038 N N . CYS A 1 133 ? 5.219 -7.351 11.702 1.00 68.38 133 CYS A N 1
ATOM 1039 C CA . CYS A 1 133 ? 5.086 -6.763 13.031 1.00 68.38 133 CYS A CA 1
ATOM 1040 C C . CYS A 1 133 ? 6.409 -6.839 13.810 1.00 68.38 133 CYS A C 1
ATOM 1042 O O . CYS A 1 133 ? 7.041 -7.893 13.883 1.00 68.38 133 CYS A O 1
ATOM 1044 N N . GLY A 1 134 ? 6.801 -5.724 14.427 1.00 61.88 134 GLY A N 1
ATOM 1045 C CA . GLY A 1 134 ? 7.891 -5.677 15.412 1.00 61.88 134 GLY A CA 1
ATOM 1046 C C . GLY A 1 134 ? 7.418 -5.335 16.830 1.00 61.88 134 GLY A C 1
ATOM 1047 O O . GLY A 1 134 ? 8.195 -5.467 17.771 1.00 61.88 134 GLY A O 1
ATOM 1048 N N . GLY A 1 135 ? 6.165 -4.888 16.984 1.00 67.69 135 GLY A N 1
ATOM 1049 C CA . GLY A 1 135 ? 5.592 -4.420 18.247 1.00 67.69 135 GLY A CA 1
ATOM 1050 C C . GLY A 1 135 ? 4.506 -5.336 18.833 1.00 67.69 135 GLY A C 1
ATOM 1051 O O . GLY A 1 135 ? 4.283 -6.440 18.328 1.00 67.69 135 GLY A O 1
ATOM 1052 N N . PRO A 1 136 ? 3.837 -4.897 19.917 1.00 71.81 136 PRO A N 1
ATOM 1053 C CA . PRO A 1 136 ? 2.785 -5.668 20.571 1.00 71.81 136 PRO A CA 1
ATOM 1054 C C . PRO A 1 136 ? 1.560 -5.853 19.664 1.00 71.81 136 PRO A C 1
ATOM 1056 O O . PRO A 1 136 ? 1.282 -5.040 18.779 1.00 71.81 136 PRO A O 1
ATOM 1059 N N . PHE A 1 137 ? 0.831 -6.940 19.919 1.00 79.94 137 PHE A N 1
ATOM 1060 C CA . PHE A 1 137 ? -0.480 -7.212 19.339 1.00 79.94 137 PHE A CA 1
ATOM 1061 C C . PHE A 1 137 ? -1.544 -6.941 20.391 1.00 79.94 137 PHE A C 1
ATOM 1063 O O . PHE A 1 137 ? -1.506 -7.544 21.462 1.00 79.94 137 PHE A O 1
ATOM 1070 N N . GLU A 1 138 ? -2.499 -6.088 20.055 1.00 86.19 138 GLU A N 1
ATOM 1071 C CA . GLU A 1 138 ? -3.594 -5.702 20.936 1.00 86.19 138 GLU A CA 1
ATOM 1072 C C . GLU A 1 138 ? -4.893 -6.312 20.405 1.00 86.19 138 GLU A C 1
ATOM 1074 O O . GLU A 1 138 ? -5.314 -5.969 19.296 1.00 86.19 138 GLU A O 1
ATOM 1079 N N . PRO A 1 139 ? -5.520 -7.252 21.133 1.00 87.94 139 PRO A N 1
ATOM 1080 C CA . PRO A 1 139 ? -6.806 -7.805 20.741 1.00 87.94 139 PRO A CA 1
ATOM 1081 C C . PRO A 1 139 ? -7.878 -6.723 20.659 1.00 87.94 139 PRO A C 1
ATOM 1083 O O . PRO A 1 139 ? -7.971 -5.857 21.528 1.00 87.94 139 PRO A O 1
ATOM 1086 N N . ILE A 1 140 ? -8.724 -6.811 19.637 1.00 87.81 140 ILE A N 1
ATOM 1087 C CA . ILE A 1 140 ? -9.864 -5.914 19.459 1.00 87.81 140 ILE A CA 1
ATOM 1088 C C . ILE A 1 140 ? -11.149 -6.731 19.301 1.00 87.81 140 ILE A C 1
ATOM 1090 O O . ILE A 1 140 ? -11.205 -7.719 18.571 1.00 87.81 140 ILE A O 1
ATOM 1094 N N . SER A 1 141 ? -12.194 -6.347 20.025 1.00 88.81 141 SER A N 1
ATOM 1095 C CA . SER A 1 141 ? -13.507 -6.992 19.944 1.00 88.81 141 SER A CA 1
ATOM 1096 C C . SER A 1 141 ? -14.299 -6.521 18.720 1.00 88.81 141 SER A C 1
ATOM 1098 O O . SER A 1 141 ? -14.054 -5.446 18.179 1.00 88.81 141 SER A O 1
ATOM 1100 N N . GLU A 1 142 ? -15.311 -7.289 18.309 1.00 87.44 142 GLU A N 1
ATOM 1101 C CA . GLU A 1 142 ? -16.227 -6.882 17.227 1.00 87.44 142 GLU A CA 1
ATOM 1102 C C . GLU A 1 142 ? -16.944 -5.554 17.546 1.00 87.44 142 GLU A C 1
ATOM 1104 O O . GLU A 1 142 ? -17.115 -4.714 16.667 1.00 87.44 142 GLU A O 1
ATOM 1109 N N . ALA A 1 143 ? -17.299 -5.317 18.815 1.00 88.62 143 ALA A N 1
ATOM 1110 C CA . ALA A 1 143 ? -17.919 -4.063 19.248 1.00 88.62 143 ALA A CA 1
ATOM 1111 C C . ALA A 1 143 ? -16.981 -2.857 19.059 1.00 88.62 143 ALA A C 1
ATOM 1113 O O . ALA A 1 143 ? -17.410 -1.799 18.609 1.00 88.62 143 ALA A O 1
ATOM 1114 N N . GLN A 1 144 ? -15.690 -3.033 19.348 1.00 89.12 144 GLN A N 1
ATOM 1115 C CA . GLN A 1 144 ? -14.672 -2.004 19.126 1.00 89.12 144 GLN A CA 1
ATOM 1116 C C . GLN A 1 144 ? -14.393 -1.772 17.634 1.00 89.12 144 GLN A C 1
ATOM 1118 O O . GLN A 1 144 ? -14.138 -0.643 17.228 1.00 89.12 144 GLN A O 1
ATOM 1123 N N . ILE A 1 145 ? -14.479 -2.811 16.794 1.00 87.88 145 ILE A N 1
ATOM 1124 C CA . ILE A 1 145 ? -14.400 -2.653 15.332 1.00 87.88 145 ILE A CA 1
ATOM 1125 C C . ILE A 1 145 ? -15.579 -1.814 14.826 1.00 87.88 145 ILE A C 1
ATOM 1127 O O . ILE A 1 145 ? -15.388 -0.919 14.008 1.00 87.88 145 ILE A O 1
ATOM 1131 N N . GLN A 1 146 ? -16.787 -2.065 15.336 1.00 86.56 146 GLN A N 1
ATOM 1132 C CA . GLN A 1 146 ? -17.993 -1.310 14.975 1.00 86.56 146 GLN A CA 1
ATOM 1133 C C . GLN A 1 146 ? -17.957 0.151 15.443 1.00 86.56 146 GLN A C 1
ATOM 1135 O O . GLN A 1 146 ? -18.654 0.983 14.868 1.00 86.56 146 GLN A O 1
ATOM 1140 N N . SER A 1 147 ? -17.151 0.476 16.459 1.00 87.44 147 SER A N 1
ATOM 1141 C CA . SER A 1 147 ? -16.968 1.851 16.932 1.00 87.44 147 SER A CA 1
ATOM 1142 C C . SER A 1 147 ? -15.882 2.629 16.185 1.00 87.44 147 SER A C 1
ATOM 1144 O O . SER A 1 147 ? -15.700 3.813 16.464 1.00 87.44 147 SER A O 1
ATOM 1146 N N . LEU A 1 148 ? -15.136 1.989 15.276 1.00 88.25 148 LEU A N 1
ATOM 1147 C CA . LEU A 1 148 ? -14.113 2.666 14.481 1.00 88.25 148 LEU A CA 1
ATOM 1148 C C . LEU A 1 148 ? -14.764 3.699 13.561 1.00 88.25 148 LEU A C 1
ATOM 1150 O O . LEU A 1 148 ? -15.668 3.383 12.787 1.00 88.25 148 LEU A O 1
ATOM 1154 N N . SER A 1 149 ? -14.245 4.921 13.592 1.00 88.62 149 SER A N 1
ATOM 1155 C CA . SER A 1 149 ? -14.650 5.993 12.684 1.00 88.62 149 SER A CA 1
ATOM 1156 C C . SER A 1 149 ? -13.486 6.422 11.801 1.00 88.62 149 SER A C 1
ATOM 1158 O O . SER A 1 149 ? -12.325 6.342 12.207 1.00 88.62 149 SER A O 1
ATOM 1160 N N . GLU A 1 150 ? -13.790 6.896 10.595 1.00 88.38 150 GLU A N 1
ATOM 1161 C CA . GLU A 1 150 ? -12.793 7.532 9.731 1.00 88.38 150 GLU A CA 1
ATOM 1162 C C . GLU A 1 150 ? -12.180 8.740 10.462 1.00 88.38 150 GLU A C 1
ATOM 1164 O O . GLU A 1 150 ? -12.898 9.510 11.105 1.00 88.38 150 GLU A O 1
ATOM 1169 N N . PHE A 1 151 ? -10.854 8.870 10.413 1.00 84.38 151 PHE A N 1
ATOM 1170 C CA . PHE A 1 151 ? -10.114 9.937 11.085 1.00 84.38 151 PHE A CA 1
ATOM 1171 C C . PHE A 1 151 ? -9.572 10.954 10.083 1.00 84.38 151 PHE A C 1
ATOM 1173 O O . PHE A 1 151 ? -9.979 12.112 10.081 1.00 84.38 151 PHE A O 1
ATOM 1180 N N . ASP A 1 152 ? -8.648 10.509 9.234 1.00 88.50 152 ASP A N 1
ATOM 1181 C CA . ASP A 1 152 ? -7.996 11.303 8.201 1.00 88.50 152 ASP A CA 1
ATOM 1182 C C . ASP A 1 152 ? -7.438 10.406 7.086 1.00 88.50 152 ASP A C 1
ATOM 1184 O O . ASP A 1 152 ? -7.556 9.176 7.120 1.00 88.50 152 ASP A O 1
ATOM 1188 N N . PHE A 1 153 ? -6.827 11.042 6.087 1.00 89.62 153 PHE A N 1
ATOM 1189 C CA . PHE A 1 153 ? -5.955 10.377 5.128 1.00 89.62 153 PHE A CA 1
ATOM 1190 C C . PHE A 1 153 ? -4.501 10.554 5.556 1.00 89.62 153 PHE A C 1
ATOM 1192 O O . PHE A 1 153 ? -4.079 11.654 5.915 1.00 89.62 153 PHE A O 1
ATOM 1199 N N . TYR A 1 154 ? -3.733 9.471 5.479 1.00 87.06 154 TYR A N 1
ATOM 1200 C CA . TYR A 1 154 ? -2.321 9.444 5.834 1.00 87.06 154 TYR A CA 1
ATOM 1201 C C . TYR A 1 154 ? -1.499 8.772 4.731 1.00 87.06 154 TYR A C 1
ATOM 1203 O O . TYR A 1 154 ? -1.867 7.704 4.233 1.00 87.06 154 TYR A O 1
ATOM 1211 N N . GLU A 1 155 ? -0.374 9.383 4.356 1.00 88.00 155 GLU A N 1
ATOM 1212 C CA . GLU A 1 155 ? 0.555 8.806 3.381 1.00 88.00 155 GLU A CA 1
ATOM 1213 C C . GLU A 1 155 ? 1.204 7.553 3.957 1.00 88.00 155 GLU A C 1
ATOM 1215 O O . GLU A 1 155 ? 1.901 7.593 4.968 1.00 88.00 155 GLU A O 1
ATOM 1220 N N . THR A 1 156 ? 0.948 6.419 3.315 1.00 86.19 156 THR A N 1
ATOM 1221 C CA . THR A 1 156 ? 1.307 5.112 3.855 1.00 86.19 156 THR A CA 1
ATOM 1222 C C . THR A 1 156 ? 2.095 4.311 2.855 1.00 86.19 156 THR A C 1
ATOM 1224 O O . THR A 1 156 ? 1.619 4.037 1.755 1.00 86.19 156 THR A O 1
ATOM 1227 N N . THR A 1 157 ? 3.260 3.840 3.288 1.00 87.62 157 THR A N 1
ATOM 1228 C CA . THR A 1 157 ? 4.096 2.955 2.484 1.00 87.62 157 THR A CA 1
ATOM 1229 C C . THR A 1 157 ? 3.724 1.490 2.699 1.00 87.62 157 THR A C 1
ATOM 1231 O O . THR A 1 157 ? 3.817 0.944 3.804 1.00 87.62 157 THR A O 1
ATOM 1234 N N . TYR A 1 158 ? 3.327 0.844 1.609 1.00 88.50 158 TYR A N 1
ATOM 1235 C CA . TYR A 1 158 ? 3.198 -0.600 1.480 1.00 88.50 158 TYR A CA 1
ATOM 1236 C C . TYR A 1 158 ? 4.381 -1.133 0.682 1.00 88.50 158 TYR A C 1
ATOM 1238 O O . TYR A 1 158 ? 4.971 -0.426 -0.128 1.00 88.50 158 TYR A O 1
ATOM 1246 N N . ARG A 1 159 ? 4.722 -2.396 0.904 1.00 87.62 159 ARG A N 1
ATOM 1247 C CA . ARG A 1 159 ? 5.822 -3.078 0.230 1.00 87.62 159 ARG A CA 1
ATOM 1248 C C . ARG A 1 159 ? 5.280 -4.281 -0.509 1.00 87.62 159 ARG A C 1
ATOM 1250 O O . ARG A 1 159 ? 4.418 -4.979 0.013 1.00 87.62 159 ARG A O 1
ATOM 1257 N N . PHE A 1 160 ? 5.786 -4.576 -1.692 1.00 86.25 160 PHE A N 1
ATOM 1258 C CA . PHE A 1 160 ? 5.495 -5.840 -2.360 1.00 86.25 160 PHE A CA 1
ATOM 1259 C C . PHE A 1 160 ? 6.747 -6.381 -3.035 1.00 86.25 160 PHE A C 1
ATOM 1261 O O . PHE A 1 160 ? 7.627 -5.634 -3.454 1.00 86.25 160 PHE A O 1
ATOM 1268 N N . TRP A 1 161 ? 6.859 -7.698 -3.134 1.00 80.81 161 TRP A N 1
ATOM 1269 C CA . TRP A 1 161 ? 8.010 -8.308 -3.795 1.00 80.81 161 TRP A CA 1
ATOM 1270 C C . TRP A 1 161 ? 7.932 -8.153 -5.327 1.00 80.81 161 TRP A C 1
ATOM 1272 O O . TRP A 1 161 ? 6.859 -8.131 -5.930 1.00 80.81 161 TRP A O 1
ATOM 1282 N N . GLY A 1 162 ? 9.082 -8.064 -5.993 1.00 73.25 162 GLY A N 1
ATOM 1283 C CA . GLY A 1 162 ? 9.126 -8.269 -7.443 1.00 73.25 162 GLY A CA 1
ATOM 1284 C C . GLY A 1 162 ? 8.909 -9.742 -7.806 1.00 73.25 162 GLY A C 1
ATOM 1285 O O . GLY A 1 162 ? 8.751 -10.582 -6.928 1.00 73.25 162 GLY A O 1
ATOM 1286 N N . GLN A 1 163 ? 8.937 -10.092 -9.097 1.00 67.50 163 GLN A N 1
ATOM 1287 C CA . GLN A 1 163 ? 8.815 -11.499 -9.533 1.00 67.50 163 GLN A CA 1
ATOM 1288 C C . GLN A 1 163 ? 9.840 -12.431 -8.865 1.00 67.50 163 GLN A C 1
ATOM 1290 O O . GLN A 1 163 ? 9.510 -13.575 -8.570 1.00 67.50 163 GLN A O 1
ATOM 1295 N N . ASN A 1 164 ? 11.047 -11.926 -8.598 1.00 64.25 164 ASN A N 1
ATOM 1296 C CA . ASN A 1 164 ? 12.098 -12.650 -7.895 1.00 64.25 164 ASN A CA 1
ATOM 1297 C C . ASN A 1 164 ? 12.435 -11.919 -6.586 1.00 64.25 164 ASN A C 1
ATOM 1299 O O . ASN A 1 164 ? 12.768 -10.728 -6.644 1.00 64.25 164 ASN A O 1
ATOM 1303 N N . PRO A 1 165 ? 12.386 -12.596 -5.423 1.00 63.62 165 PRO A N 1
ATOM 1304 C CA . PRO A 1 165 ? 12.936 -12.061 -4.183 1.00 63.62 165 PRO A CA 1
ATOM 1305 C C . PRO A 1 165 ? 14.422 -11.745 -4.376 1.00 63.62 165 PRO A C 1
ATOM 1307 O O . PRO A 1 165 ? 15.169 -12.568 -4.906 1.00 63.62 165 PRO A O 1
ATOM 1310 N N . CYS A 1 166 ? 14.868 -10.564 -3.958 1.00 58.69 166 CYS A N 1
ATOM 1311 C CA . CYS A 1 166 ? 16.272 -10.172 -4.027 1.00 58.69 166 CYS A CA 1
ATOM 1312 C C . CYS A 1 166 ? 16.765 -9.703 -2.653 1.00 58.69 166 CYS A C 1
ATOM 1314 O O . CYS A 1 166 ? 15.989 -9.219 -1.833 1.00 58.69 166 CYS A O 1
ATOM 1316 N N . GLY A 1 167 ? 18.069 -9.861 -2.392 1.00 50.38 167 GLY A N 1
ATOM 1317 C CA . GLY A 1 167 ? 18.665 -9.580 -1.077 1.00 50.38 167 GLY A CA 1
ATOM 1318 C C . GLY A 1 167 ? 18.538 -8.124 -0.607 1.00 50.38 167 GLY A C 1
ATOM 1319 O O . GLY A 1 167 ? 18.675 -7.877 0.583 1.00 50.38 167 GLY A O 1
ATOM 1320 N N . ASN A 1 168 ? 18.235 -7.191 -1.523 1.00 55.78 168 ASN A N 1
ATOM 1321 C CA . ASN A 1 168 ? 17.984 -5.771 -1.266 1.00 55.78 168 ASN A CA 1
ATOM 1322 C C . ASN A 1 168 ? 16.776 -5.285 -2.088 1.00 55.78 168 ASN A C 1
ATOM 1324 O O . ASN A 1 168 ? 16.944 -4.658 -3.136 1.00 55.78 168 ASN A O 1
ATOM 1328 N N . GLY A 1 169 ? 15.560 -5.553 -1.619 1.00 65.56 169 GLY A N 1
ATOM 1329 C CA . GLY A 1 169 ? 14.423 -4.710 -1.990 1.00 65.56 169 GLY A CA 1
ATOM 1330 C C . GLY A 1 169 ? 13.108 -5.440 -2.223 1.00 65.56 169 GLY A C 1
ATOM 1331 O O . GLY A 1 169 ? 12.987 -6.328 -3.066 1.00 65.56 169 GLY A O 1
ATOM 1332 N N . MET A 1 170 ? 12.098 -4.976 -1.498 1.00 81.75 170 MET A N 1
ATOM 1333 C CA . MET A 1 170 ? 10.725 -4.937 -1.983 1.00 81.75 170 MET A CA 1
ATOM 1334 C C . MET A 1 170 ? 10.537 -3.638 -2.775 1.00 81.75 170 MET A C 1
ATOM 1336 O O . MET A 1 170 ? 11.352 -2.725 -2.664 1.00 81.75 170 MET A O 1
ATOM 1340 N N . ILE A 1 171 ? 9.479 -3.566 -3.573 1.00 88.19 171 ILE A N 1
ATOM 1341 C CA . ILE A 1 171 ? 9.014 -2.310 -4.147 1.00 88.19 171 ILE A CA 1
ATOM 1342 C C . ILE A 1 171 ? 8.116 -1.636 -3.120 1.00 88.19 171 ILE A C 1
ATOM 1344 O O . ILE A 1 171 ? 7.075 -2.181 -2.741 1.00 88.19 171 ILE A O 1
ATOM 1348 N N . ASP A 1 172 ? 8.539 -0.462 -2.680 1.00 89.06 172 ASP A N 1
ATOM 1349 C CA . ASP A 1 172 ? 7.750 0.446 -1.873 1.00 89.06 172 ASP A CA 1
ATOM 1350 C C . ASP A 1 172 ? 6.754 1.188 -2.770 1.00 89.06 172 ASP A C 1
ATOM 1352 O O . ASP A 1 172 ? 7.082 1.659 -3.864 1.00 89.06 172 ASP A O 1
ATOM 1356 N N . ILE A 1 173 ? 5.525 1.291 -2.284 1.00 89.56 173 ILE A N 1
ATOM 1357 C CA . ILE A 1 173 ? 4.457 2.087 -2.864 1.00 89.56 173 ILE A CA 1
ATOM 1358 C C . ILE A 1 173 ? 3.811 2.906 -1.753 1.00 89.56 173 ILE A C 1
ATOM 1360 O O . ILE A 1 173 ? 3.299 2.358 -0.776 1.00 89.56 173 ILE A O 1
ATOM 1364 N N . THR A 1 174 ? 3.847 4.224 -1.901 1.00 87.88 174 THR A N 1
ATOM 1365 C CA . THR A 1 174 ? 3.223 5.153 -0.961 1.00 87.88 174 THR A CA 1
ATOM 1366 C C . THR A 1 174 ? 1.905 5.633 -1.548 1.00 87.88 174 THR A C 1
ATOM 1368 O O . THR A 1 174 ? 1.861 6.068 -2.698 1.00 87.88 174 THR A O 1
ATOM 1371 N N . VAL A 1 175 ? 0.825 5.490 -0.782 1.00 88.62 175 VAL A N 1
ATOM 1372 C CA . VAL A 1 175 ? -0.508 5.962 -1.164 1.00 88.62 175 VAL A CA 1
ATOM 1373 C C . VAL A 1 175 ? -1.183 6.676 0.005 1.00 88.62 175 VAL A C 1
ATOM 1375 O O . VAL A 1 175 ? -0.963 6.288 1.161 1.00 88.62 175 VAL A O 1
ATOM 1378 N N . PRO A 1 176 ? -2.083 7.634 -0.268 1.00 90.56 176 PRO A N 1
ATOM 1379 C CA . PRO A 1 176 ? -2.995 8.141 0.741 1.00 90.56 176 PRO A CA 1
ATOM 1380 C C . PRO A 1 176 ? -3.942 7.018 1.169 1.00 90.56 176 PRO A C 1
ATOM 1382 O O . PRO A 1 176 ? -4.684 6.447 0.361 1.00 90.56 176 PRO A O 1
ATOM 1385 N N . MET A 1 177 ? -3.921 6.696 2.456 1.00 91.25 177 MET A N 1
ATOM 1386 C CA . MET A 1 177 ? -4.735 5.644 3.049 1.00 91.25 177 MET A CA 1
ATOM 1387 C C . MET A 1 177 ? -5.626 6.225 4.138 1.00 91.25 177 MET A C 1
ATOM 1389 O O . MET A 1 177 ? -5.159 7.002 4.972 1.00 91.25 177 MET A O 1
ATOM 1393 N N . LYS A 1 178 ? -6.896 5.814 4.166 1.00 90.81 178 LYS A N 1
ATOM 1394 C CA . LYS A 1 178 ? -7.781 6.139 5.284 1.00 90.81 178 LYS A CA 1
ATOM 1395 C C . LYS A 1 178 ? -7.255 5.539 6.577 1.00 90.81 178 LYS A C 1
ATOM 1397 O O . LYS A 1 178 ? -7.001 4.332 6.676 1.00 90.81 178 LYS A O 1
ATOM 1402 N N . ARG A 1 179 ? -7.145 6.389 7.589 1.00 89.38 179 ARG A N 1
ATOM 1403 C CA . ARG A 1 179 ? -6.830 5.991 8.952 1.00 89.38 179 ARG A CA 1
ATOM 1404 C C . ARG A 1 179 ? -8.101 5.985 9.782 1.00 89.38 179 ARG A C 1
ATOM 1406 O O . ARG A 1 179 ? -8.904 6.912 9.729 1.00 89.38 179 ARG A O 1
ATOM 1413 N N . TRP A 1 180 ? -8.262 4.929 10.563 1.00 90.81 180 TRP A N 1
ATOM 1414 C CA . TRP A 1 180 ? -9.400 4.733 11.447 1.00 90.81 180 TRP A CA 1
ATOM 1415 C C . TRP A 1 180 ? -9.006 5.097 12.871 1.00 90.81 180 TRP A C 1
ATOM 1417 O O . TRP A 1 180 ? -7.891 4.808 13.310 1.00 90.81 180 TRP A O 1
ATOM 1427 N N . PHE A 1 181 ? -9.909 5.740 13.595 1.00 87.25 181 PHE A N 1
ATOM 1428 C CA . PHE A 1 181 ? -9.707 6.075 14.994 1.00 87.25 181 PHE A CA 1
ATOM 1429 C C . PHE A 1 181 ? -10.427 5.067 15.879 1.00 87.25 181 PHE A C 1
ATOM 1431 O O . PHE A 1 181 ? -11.626 4.835 15.711 1.00 87.25 181 PHE A O 1
ATOM 1438 N N . LEU A 1 182 ? -9.687 4.481 16.820 1.00 81.69 182 LEU A N 1
ATOM 1439 C CA . LEU A 1 182 ? -10.249 3.642 17.868 1.00 81.69 182 LEU A CA 1
ATOM 1440 C C . LEU A 1 182 ? -10.373 4.446 19.160 1.00 81.69 182 LEU A C 1
ATOM 1442 O O . LEU A 1 182 ? -9.365 4.821 19.760 1.00 81.69 182 LEU A O 1
ATOM 1446 N N . THR A 1 183 ? -11.609 4.656 19.605 1.00 69.88 183 THR A N 1
ATOM 1447 C CA . THR A 1 183 ? -11.891 5.130 20.963 1.00 69.88 183 THR A CA 1
ATOM 1448 C C . THR A 1 183 ? -11.794 3.938 21.912 1.00 69.88 183 THR A C 1
ATOM 1450 O O . THR A 1 183 ? -12.477 2.934 21.700 1.00 69.88 183 THR A O 1
ATOM 1453 N N . VAL A 1 184 ? -10.922 4.034 22.917 1.00 65.38 184 VAL A N 1
ATOM 1454 C CA . VAL A 1 184 ? -10.690 2.987 23.928 1.00 65.38 184 VAL A CA 1
ATOM 1455 C C . VAL A 1 184 ? -11.424 3.329 25.214 1.00 65.38 184 VAL A C 1
ATOM 1457 O O . VAL A 1 184 ? -11.387 4.522 25.595 1.00 65.38 184 VAL A O 1
#

Sequence (184 aa):
MNTLEQLVNQRVLEEGLKKAKPLAAQMGLESVPDEMLEMICPNLNYSGQFTPALYARFQSVKRLLKELSEQTSPKHGHIVKFTNQYGSYDESALLFKEGDVRNQNLVACVGGKTINLGELELRDYGLNMHIGCGGPFEPISEAQIQSLSEFDFYETTYRFWGQNPCGNGMIDITVPMKRWFLTV

Foldseek 3Di:
DQPVCVVADPVLQVLLLVQQVVQCVVVVHPDRHSLSSLQCSVCVFPPDHDHPQQSVVSVLLVVQQVVLQPDQAAAFQAAEFDADPVGTARGWTWDPCVLDPPNFTWIARAPAWEQEDPQQDQDPRGGNTDTHGPGDIHGDDPVQSVVKDWDAWDWGWHFYQGPDDDPDDTGIHTDTHTYIYGDD

Organism: NCBI:txid611

Secondary structure (DSSP, 8-state):
--GGGGTS-HHHHHHHHHHHHHHHHHTT-SS--HHHHHHHGGGTT--S---HHHHHHHHHHHHHHHHHHT-SS--BT-EEEEEETTEEEEEEEEE-GGG-SSSS-EEEEEEEEEE-SS---EETTEE-EEEEEEEEEEE--HHHHHT-EEEEEEEEEEEE--SS--TT-PEEEEEEEEEEE---

Radius of gyration: 17.79 Å; chains: 1; bounding box: 37×36×55 Å

pLDDT: mean 82.64, std 11.52, range [38.88, 96.25]